Protein AF-A0A813I3R0-F1 (afdb_monomer_lite)

Organism: Polarella glacialis (NCBI:txid89957)

Radius of gyration: 34.52 Å; chains: 1; bounding box: 78×114×73 Å

Foldseek 3Di:
DDDDDDDDPDPDDPPPPPDPPVVVVVVVVVVVVVVVVVVVVVVVVVVVVVVVVVPPPDDDDDDPPPPPPPPPPDPPPDDPPPPPDPPPPDPPPPPVVVVCCLCCVVVVVVCCCVPPVVVVVVVVVVCCVVVCVVVVVLLVVLPDDCPPPVVVCVVCVVVCVVVVSDPDDDPPPPVVVVVVVVVVCCVVCVPPPPCDPVNVVNVSVVVVVVVVVVVVVVVVVVD

pLDDT: mean 70.36, std 14.07, range [40.44, 93.81]

Sequence (223 aa):
MSPYHAEPRVRSRPARLWLPLTQQRQVARIAALGAALATLSWVADAFVAFSSSQRKSRIAGSPTTRHAVDYRIAPPADGFSDGFLELGSAAPEFPWAQLAVVLLSTAVPAAYWWYIVVPNKRREMATSKRRGDMKEFLVELAAAPADKRKGEKWFYDKYMREAKLIVEPRPAGLPEATLAFEADLQKALPGGGFWSFDNPVFVYLVAFAAFCLVQIVAHALNP

Structure (mmCIF, N/CA/C/O backbone):
data_AF-A0A813I3R0-F1
#
_entry.id   AF-A0A813I3R0-F1
#
loop_
_atom_site.group_PDB
_atom_site.id
_atom_site.type_symbol
_atom_site.label_atom_id
_atom_site.label_alt_id
_atom_site.label_comp_id
_atom_site.label_asym_id
_atom_site.label_entity_id
_atom_site.label_seq_id
_atom_site.pdbx_PDB_ins_code
_atom_site.Cartn_x
_atom_site.Cartn_y
_atom_site.Cartn_z
_atom_site.occupancy
_atom_site.B_iso_or_equiv
_atom_site.auth_seq_id
_atom_site.auth_comp_id
_atom_site.auth_asym_id
_atom_site.auth_atom_id
_atom_site.pdbx_PDB_model_num
ATOM 1 N N . MET A 1 1 ? 8.186 -88.961 -10.123 1.00 45.28 1 MET A N 1
ATOM 2 C CA . MET A 1 1 ? 7.924 -88.382 -11.458 1.00 45.28 1 MET A CA 1
ATOM 3 C C . MET A 1 1 ? 6.735 -87.447 -11.326 1.00 45.28 1 MET A C 1
ATOM 5 O O . MET A 1 1 ? 5.618 -87.923 -11.212 1.00 45.28 1 MET A O 1
ATOM 9 N N . SER A 1 2 ? 6.996 -86.145 -11.201 1.00 48.78 2 SER A N 1
ATOM 10 C CA . SER A 1 2 ? 5.974 -85.108 -11.013 1.00 48.78 2 SER A CA 1
ATOM 11 C C . SER A 1 2 ? 5.974 -84.203 -12.251 1.00 48.78 2 SER A C 1
ATOM 13 O O . SER A 1 2 ? 7.054 -83.719 -12.605 1.00 48.78 2 SER A O 1
ATOM 15 N N . PRO A 1 3 ? 4.843 -84.011 -12.951 1.00 62.97 3 PRO A N 1
ATOM 16 C CA . PRO A 1 3 ? 4.790 -83.157 -14.127 1.00 62.97 3 PRO A CA 1
ATOM 17 C C . PRO A 1 3 ? 4.639 -81.689 -13.704 1.00 62.97 3 PRO A C 1
ATOM 19 O O . PRO A 1 3 ? 3.654 -81.292 -13.086 1.00 62.97 3 PRO A O 1
ATOM 22 N N . TYR A 1 4 ? 5.637 -80.876 -14.048 1.00 55.91 4 TYR A N 1
ATOM 23 C CA . TYR A 1 4 ? 5.592 -79.421 -13.919 1.00 55.91 4 TYR A CA 1
ATOM 24 C C . TYR A 1 4 ? 4.586 -78.841 -14.923 1.00 55.91 4 TYR A C 1
ATOM 26 O O . TYR A 1 4 ? 4.858 -78.778 -16.121 1.00 55.91 4 TYR A O 1
ATOM 34 N N . HIS A 1 5 ? 3.438 -78.377 -14.431 1.00 58.84 5 HIS A N 1
ATOM 35 C CA . HIS A 1 5 ? 2.564 -77.469 -15.169 1.00 58.84 5 HIS A CA 1
ATOM 36 C C . HIS A 1 5 ? 3.134 -76.048 -15.081 1.00 58.84 5 HIS A C 1
ATOM 38 O O . HIS A 1 5 ? 3.183 -75.448 -14.010 1.00 58.84 5 HIS A O 1
ATOM 44 N N . ALA A 1 6 ? 3.599 -75.518 -16.212 1.00 61.06 6 ALA A N 1
ATOM 45 C CA . ALA A 1 6 ? 4.036 -74.134 -16.331 1.00 61.06 6 ALA A CA 1
ATOM 46 C C . ALA A 1 6 ? 2.815 -73.213 -16.498 1.00 61.06 6 ALA A C 1
ATOM 48 O O . ALA A 1 6 ? 2.115 -73.279 -17.508 1.00 61.06 6 ALA A O 1
ATOM 49 N N . GLU A 1 7 ? 2.565 -72.348 -15.513 1.00 58.25 7 GLU A N 1
ATOM 50 C CA . GLU A 1 7 ? 1.562 -71.285 -15.612 1.00 58.25 7 GLU A CA 1
ATOM 51 C C . GLU A 1 7 ? 2.029 -70.153 -16.550 1.00 58.25 7 GLU A C 1
ATOM 53 O O . GLU A 1 7 ? 3.164 -69.669 -16.437 1.00 58.25 7 GLU A O 1
ATOM 58 N N . PRO A 1 8 ? 1.163 -69.661 -17.453 1.00 65.38 8 PRO A N 1
ATOM 59 C CA . PRO A 1 8 ? 1.475 -68.515 -18.295 1.00 65.38 8 PRO A CA 1
ATOM 60 C C . PRO A 1 8 ? 1.401 -67.207 -17.491 1.00 65.38 8 PRO A C 1
ATOM 62 O O . PRO A 1 8 ? 0.340 -66.794 -17.024 1.00 65.38 8 PRO A O 1
ATOM 65 N N . ARG A 1 9 ? 2.531 -66.493 -17.373 1.00 62.81 9 ARG A N 1
ATOM 66 C CA . ARG A 1 9 ? 2.570 -65.131 -16.810 1.00 62.81 9 ARG A CA 1
ATOM 67 C C . ARG A 1 9 ? 1.838 -64.148 -17.726 1.00 62.81 9 ARG A C 1
ATOM 69 O O . ARG A 1 9 ? 2.405 -63.636 -18.694 1.00 62.81 9 ARG A O 1
ATOM 76 N N . VAL A 1 10 ? 0.598 -63.831 -17.374 1.00 67.00 10 VAL A N 1
ATOM 77 C CA . VAL A 1 10 ? -0.178 -62.736 -17.965 1.00 67.00 10 VAL A CA 1
ATOM 78 C C . VAL A 1 10 ? 0.464 -61.403 -17.561 1.00 67.00 10 VAL A C 1
ATOM 80 O O . VAL A 1 10 ? 0.340 -60.949 -16.426 1.00 67.00 10 VAL A O 1
ATOM 83 N N . ARG A 1 11 ? 1.189 -60.758 -18.486 1.00 64.31 11 ARG A N 1
ATOM 84 C CA . ARG A 1 11 ? 1.673 -59.378 -18.305 1.00 64.31 11 ARG A CA 1
ATOM 85 C C . ARG A 1 11 ? 0.490 -58.416 -18.416 1.00 64.31 11 ARG A C 1
ATOM 87 O O . ARG A 1 11 ? 0.107 -58.022 -19.517 1.00 64.31 11 ARG A O 1
ATOM 94 N N . SER A 1 12 ? -0.065 -58.011 -17.279 1.00 67.12 12 SER A N 1
ATOM 95 C CA . SER A 1 12 ? -1.021 -56.908 -17.189 1.00 67.12 12 SER A CA 1
ATOM 96 C C . SER A 1 12 ? -0.356 -55.612 -17.664 1.00 67.12 12 SER A C 1
ATOM 98 O O . SER A 1 12 ? 0.549 -55.088 -17.012 1.00 67.12 12 SER A O 1
ATOM 100 N N . ARG A 1 13 ? -0.779 -55.094 -18.823 1.00 63.22 13 ARG A N 1
ATOM 101 C CA . ARG A 1 13 ? -0.393 -53.747 -19.263 1.00 63.22 13 ARG A CA 1
ATOM 102 C C . ARG A 1 13 ? -1.028 -52.729 -18.305 1.00 63.22 13 ARG A C 1
ATOM 104 O O . ARG A 1 13 ? -2.228 -52.834 -18.059 1.00 63.22 13 ARG A O 1
ATOM 111 N N . PRO A 1 14 ? -0.270 -51.752 -17.776 1.00 63.81 14 PRO A N 1
ATOM 112 C CA . PRO A 1 14 ? -0.834 -50.738 -16.898 1.00 63.81 14 PRO A CA 1
ATOM 113 C C . PRO A 1 14 ? -1.877 -49.931 -17.672 1.00 63.81 14 PRO A C 1
ATOM 115 O O . PRO A 1 14 ? -1.593 -49.388 -18.745 1.00 63.81 14 PRO A O 1
ATOM 118 N N . ALA A 1 15 ? -3.095 -49.890 -17.135 1.00 58.38 15 ALA A N 1
ATOM 119 C CA . ALA A 1 15 ? -4.182 -49.086 -17.663 1.00 58.38 15 ALA A CA 1
ATOM 120 C C . ALA A 1 15 ? -3.747 -47.614 -17.662 1.00 58.38 15 ALA A C 1
ATOM 122 O O . ALA A 1 15 ? -3.626 -46.988 -16.610 1.00 58.38 15 ALA A O 1
ATOM 123 N N . ARG A 1 16 ? -3.473 -47.059 -18.850 1.00 63.56 16 ARG A N 1
ATOM 124 C CA . ARG A 1 16 ? -3.302 -45.613 -19.010 1.00 63.56 16 ARG A CA 1
ATOM 125 C C . ARG A 1 16 ? -4.668 -44.987 -18.784 1.00 63.56 16 ARG A C 1
ATOM 127 O O . ARG A 1 16 ? -5.530 -45.052 -19.656 1.00 63.56 16 ARG A O 1
ATOM 134 N N . LEU A 1 17 ? -4.864 -44.444 -17.588 1.00 65.50 17 LEU A N 1
ATOM 135 C CA . LEU A 1 17 ? -6.043 -43.675 -17.220 1.00 65.50 17 LEU A CA 1
ATOM 136 C C . LEU A 1 17 ? -6.039 -42.390 -18.060 1.00 65.50 17 LEU A C 1
ATOM 138 O O . LEU A 1 17 ? -5.377 -41.405 -17.733 1.00 65.50 17 LEU A O 1
ATOM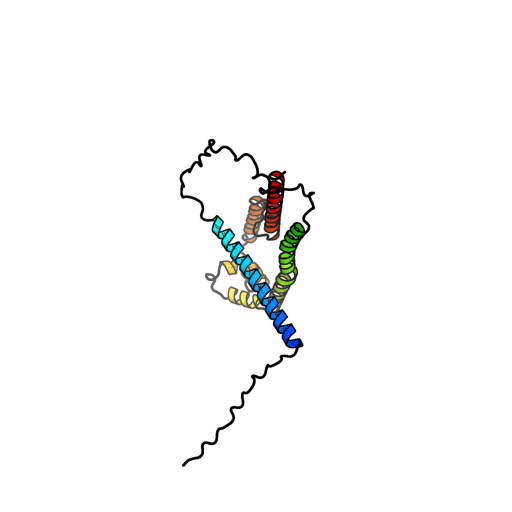 142 N N . TRP A 1 18 ? -6.716 -42.431 -19.205 1.00 65.62 18 TRP A N 1
ATOM 143 C CA . TRP A 1 18 ? -6.945 -41.258 -20.036 1.00 65.62 18 TRP A CA 1
ATOM 144 C C . TRP A 1 18 ? -7.952 -40.366 -19.317 1.00 65.62 18 TRP A C 1
ATOM 146 O O . TRP A 1 18 ? -9.156 -40.609 -19.349 1.00 65.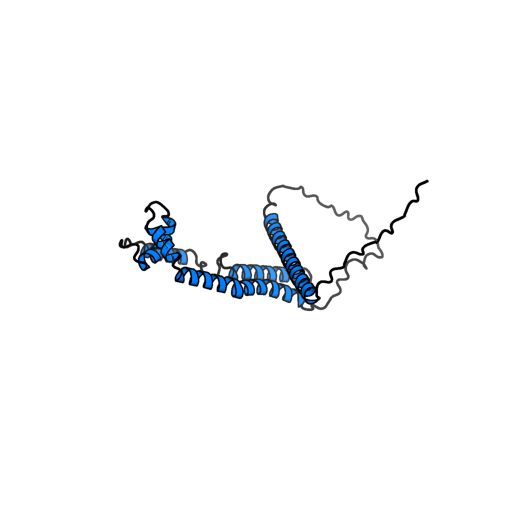62 18 TRP A O 1
ATOM 156 N N . LEU A 1 19 ? -7.442 -39.353 -18.619 1.00 67.69 19 LEU A N 1
ATOM 157 C CA . LEU A 1 19 ? -8.277 -38.291 -18.072 1.00 67.69 19 LEU A CA 1
ATOM 158 C C . LEU A 1 19 ? -9.002 -37.583 -19.233 1.00 67.69 19 LEU A C 1
ATOM 160 O O . LEU A 1 19 ? -8.384 -37.338 -20.275 1.00 67.69 19 LEU A O 1
ATOM 164 N N . PRO A 1 20 ? -10.291 -37.240 -19.078 1.00 76.69 20 PRO A N 1
ATOM 165 C CA . PRO A 1 20 ? -11.048 -36.540 -20.107 1.00 76.69 20 PRO A CA 1
ATOM 166 C C . PRO A 1 20 ? -10.360 -35.219 -20.489 1.00 76.69 20 PRO A C 1
ATOM 168 O O . PRO A 1 20 ? -9.837 -34.500 -19.635 1.00 76.69 20 PRO A O 1
ATOM 171 N N . LEU A 1 21 ? -10.367 -34.881 -21.784 1.00 71.44 21 LEU A N 1
ATOM 172 C CA . LEU A 1 21 ? -9.666 -33.717 -22.364 1.00 71.44 21 LEU A CA 1
ATOM 173 C C . LEU A 1 21 ? -10.004 -32.381 -21.672 1.00 71.44 21 LEU A C 1
ATOM 175 O O . LEU A 1 21 ? -9.197 -31.450 -21.652 1.00 71.44 21 LEU A O 1
ATOM 179 N N . THR A 1 22 ? -11.189 -32.283 -21.072 1.00 71.06 22 THR A N 1
ATOM 180 C CA . THR A 1 22 ? -11.632 -31.126 -20.285 1.00 71.06 22 THR A CA 1
ATOM 181 C C . THR A 1 22 ? -10.847 -30.974 -18.980 1.00 71.06 22 THR A C 1
ATOM 183 O O . THR A 1 22 ? -10.488 -29.857 -18.606 1.00 71.06 22 THR A O 1
ATOM 186 N N . GLN A 1 23 ? -10.499 -32.085 -18.332 1.00 72.38 23 GLN A N 1
ATOM 187 C CA . GLN A 1 23 ? -9.724 -32.114 -17.095 1.00 72.38 23 GLN A CA 1
ATOM 188 C C . GLN A 1 23 ? -8.236 -31.851 -17.363 1.00 72.38 23 GLN A C 1
ATOM 190 O O . GLN A 1 23 ? -7.604 -31.114 -16.609 1.00 72.38 23 GLN A O 1
ATOM 195 N N . GLN A 1 24 ? -7.693 -32.324 -18.494 1.00 70.69 24 GLN A N 1
ATOM 196 C CA . GLN A 1 24 ? -6.327 -31.972 -18.913 1.00 70.69 24 GLN A CA 1
ATOM 197 C C . GLN A 1 24 ? -6.150 -30.461 -19.129 1.00 70.69 24 GLN A C 1
ATOM 199 O O . GLN A 1 24 ? -5.140 -29.892 -18.713 1.00 70.69 24 GLN A O 1
ATOM 204 N N . ARG A 1 25 ? -7.147 -29.777 -19.710 1.00 72.38 25 ARG A N 1
ATOM 205 C CA . ARG A 1 25 ? -7.106 -28.313 -19.888 1.00 72.38 25 ARG A CA 1
ATOM 206 C C . ARG A 1 25 ? -7.163 -27.551 -18.563 1.00 72.38 25 ARG A C 1
ATOM 208 O O . ARG A 1 25 ? -6.521 -26.510 -18.441 1.00 72.38 25 ARG A O 1
ATOM 215 N N . GLN A 1 26 ? -7.908 -28.046 -17.575 1.00 71.50 26 GLN A N 1
ATOM 216 C CA . GLN A 1 26 ? -7.955 -27.430 -16.246 1.00 71.50 26 GLN A CA 1
ATOM 217 C C . GLN A 1 26 ? -6.640 -27.618 -15.485 1.00 71.50 26 GLN A C 1
ATOM 219 O O . GLN A 1 26 ? -6.119 -26.648 -14.938 1.00 71.50 26 GLN A O 1
ATOM 224 N N . VAL A 1 27 ? -6.052 -28.817 -15.529 1.00 74.62 27 VAL A N 1
ATOM 225 C CA . VAL A 1 27 ? -4.747 -29.090 -14.905 1.00 74.62 27 VAL A CA 1
ATOM 226 C C . VAL A 1 27 ? -3.642 -28.245 -15.547 1.00 74.62 27 VAL A C 1
ATOM 228 O O . VAL A 1 27 ? -2.843 -27.652 -14.828 1.00 74.62 27 VAL A O 1
ATOM 231 N N . ALA A 1 28 ? -3.645 -28.087 -16.875 1.00 71.81 28 ALA A N 1
ATOM 232 C CA . ALA A 1 28 ? -2.686 -27.225 -17.571 1.00 71.81 28 ALA A CA 1
ATOM 233 C C . ALA A 1 28 ? -2.822 -25.741 -17.180 1.00 71.81 28 ALA A C 1
ATOM 235 O O . ALA A 1 28 ? -1.817 -25.057 -17.002 1.00 71.81 28 ALA A O 1
ATOM 236 N N . ARG A 1 29 ? -4.051 -25.237 -16.992 1.00 72.88 29 ARG A N 1
ATOM 237 C CA . ARG A 1 29 ? -4.290 -23.853 -16.542 1.00 72.88 29 ARG A CA 1
ATOM 238 C C . ARG A 1 29 ? -3.835 -23.621 -15.102 1.00 72.88 29 ARG A C 1
ATOM 240 O O . ARG A 1 29 ? -3.236 -22.588 -14.823 1.00 72.88 29 ARG A O 1
ATOM 247 N N . ILE A 1 30 ? -4.088 -24.577 -14.207 1.00 77.44 30 ILE A N 1
ATOM 248 C CA . ILE A 1 30 ? -3.641 -24.505 -12.807 1.00 77.44 30 ILE A CA 1
ATOM 249 C C . ILE A 1 30 ? -2.109 -24.575 -12.735 1.00 77.44 30 ILE A C 1
ATOM 251 O O . ILE A 1 30 ? -1.498 -23.784 -12.020 1.00 77.44 30 ILE A O 1
ATOM 255 N N . ALA A 1 31 ? -1.477 -25.445 -13.529 1.00 75.12 31 ALA A N 1
ATOM 256 C CA . ALA A 1 31 ? -0.021 -25.529 -13.620 1.00 75.12 31 ALA A CA 1
ATOM 257 C C . ALA A 1 31 ? 0.607 -24.242 -14.190 1.00 75.12 31 ALA A C 1
ATOM 259 O O . ALA A 1 31 ? 1.607 -23.765 -13.658 1.00 75.12 31 ALA A O 1
ATOM 260 N N . ALA A 1 32 ? -0.001 -23.636 -15.216 1.00 73.75 32 ALA A N 1
ATOM 261 C CA . ALA A 1 32 ? 0.465 -22.372 -15.789 1.00 73.75 32 ALA A CA 1
ATOM 262 C C . ALA A 1 32 ? 0.342 -21.196 -14.802 1.00 73.75 32 ALA A C 1
ATOM 264 O O . ALA A 1 32 ? 1.257 -20.381 -14.702 1.00 73.75 32 ALA A O 1
ATOM 265 N N . LEU A 1 33 ? -0.749 -21.132 -14.028 1.00 71.56 33 LEU A N 1
ATOM 266 C CA . LEU A 1 33 ? -0.911 -20.141 -12.956 1.00 71.56 33 LEU A CA 1
ATOM 267 C C . LEU A 1 33 ? 0.108 -20.347 -11.827 1.00 71.56 33 LEU A C 1
ATOM 269 O O . LEU A 1 33 ? 0.675 -19.373 -11.336 1.00 71.56 33 LEU A O 1
ATOM 273 N N . GLY A 1 34 ? 0.390 -21.599 -11.456 1.00 70.88 34 GLY A N 1
ATOM 274 C CA . GLY A 1 34 ? 1.434 -21.927 -10.482 1.00 70.88 34 GLY A CA 1
ATOM 275 C C . GLY A 1 34 ? 2.833 -21.509 -10.947 1.00 70.88 34 GLY A C 1
ATOM 276 O O . GLY A 1 34 ? 3.576 -20.902 -10.179 1.00 70.88 34 GLY A O 1
ATOM 277 N N . ALA A 1 35 ? 3.169 -21.755 -12.217 1.00 68.81 35 ALA A N 1
ATOM 278 C CA . ALA A 1 35 ? 4.448 -21.346 -12.800 1.00 68.81 35 ALA A CA 1
ATOM 279 C C . ALA A 1 35 ? 4.600 -19.813 -12.860 1.00 68.81 35 ALA A C 1
ATOM 281 O O . ALA A 1 35 ? 5.657 -19.291 -12.511 1.00 68.81 35 ALA A O 1
ATOM 282 N N . ALA A 1 36 ? 3.536 -19.083 -13.215 1.00 64.19 36 ALA A N 1
ATOM 283 C CA . ALA A 1 36 ? 3.549 -17.619 -13.239 1.00 64.19 36 ALA A CA 1
ATOM 284 C C . ALA A 1 36 ? 3.743 -17.008 -11.835 1.00 64.19 36 ALA A C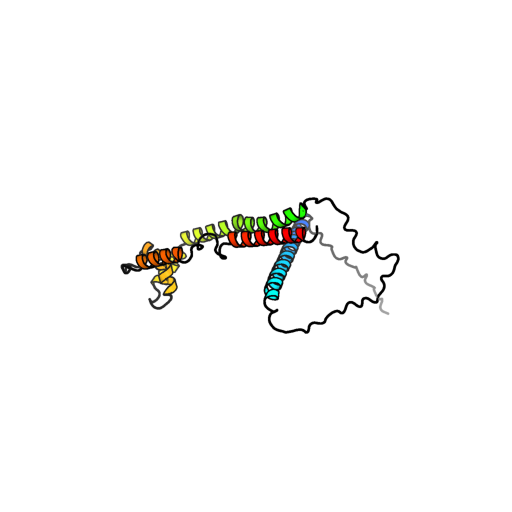 1
ATOM 286 O O . ALA A 1 36 ? 4.518 -16.064 -11.661 1.00 64.19 36 ALA A O 1
ATOM 287 N N . LEU A 1 37 ? 3.096 -17.577 -10.812 1.00 61.66 37 LEU A N 1
ATOM 288 C CA . LEU A 1 37 ? 3.267 -17.138 -9.422 1.00 61.66 37 LEU A CA 1
ATOM 289 C C . LEU A 1 37 ? 4.672 -17.450 -8.881 1.00 61.66 37 LEU A C 1
ATOM 291 O O . LEU A 1 37 ? 5.238 -16.631 -8.158 1.00 61.66 37 LEU A O 1
ATOM 295 N N . ALA A 1 38 ? 5.274 -18.573 -9.284 1.00 58.72 38 ALA A N 1
ATOM 296 C CA . ALA A 1 38 ? 6.654 -18.905 -8.926 1.00 58.72 38 ALA A CA 1
ATOM 297 C C . ALA A 1 38 ? 7.670 -17.934 -9.558 1.00 58.72 38 ALA A C 1
ATOM 299 O O . ALA A 1 38 ? 8.621 -17.523 -8.895 1.00 58.72 38 ALA A O 1
ATOM 300 N N . THR A 1 39 ? 7.443 -17.486 -10.800 1.00 60.62 39 THR A N 1
ATOM 301 C CA . THR A 1 39 ? 8.312 -16.474 -11.431 1.00 60.62 39 THR A CA 1
ATOM 302 C C . THR A 1 39 ? 8.199 -15.093 -10.779 1.00 60.62 39 THR A C 1
ATOM 304 O O . THR A 1 39 ? 9.189 -14.370 -10.712 1.00 60.62 39 THR A O 1
ATOM 307 N N . LEU A 1 40 ? 7.030 -14.737 -10.230 1.00 51.62 40 LEU A N 1
ATOM 308 C CA . LEU A 1 40 ? 6.829 -13.473 -9.507 1.00 51.62 40 LEU A CA 1
ATOM 309 C C . LEU A 1 40 ? 7.514 -13.461 -8.131 1.00 51.62 40 LEU A C 1
ATOM 311 O O . LEU A 1 40 ? 8.032 -12.421 -7.725 1.00 51.62 40 LEU A O 1
ATOM 315 N N . SER A 1 41 ? 7.575 -14.606 -7.442 1.00 52.59 41 SER A N 1
ATOM 316 C CA . SER A 1 41 ? 8.347 -14.753 -6.195 1.00 52.59 41 SER A CA 1
ATOM 317 C C . SER A 1 41 ? 9.843 -14.528 -6.432 1.00 52.59 41 SER A C 1
ATOM 319 O O . SER A 1 41 ? 10.473 -13.803 -5.668 1.00 52.59 41 SER A O 1
ATOM 321 N N . TRP A 1 42 ? 10.391 -15.051 -7.532 1.00 54.03 42 TRP A N 1
ATOM 322 C CA . TRP A 1 42 ? 11.817 -14.911 -7.840 1.00 54.03 42 TRP A CA 1
ATOM 323 C C . TRP A 1 42 ? 12.227 -13.456 -8.125 1.00 54.03 42 TRP A C 1
ATOM 325 O O . TRP A 1 42 ? 13.301 -13.015 -7.720 1.00 54.03 42 TRP A O 1
ATOM 335 N N . VAL A 1 43 ? 11.346 -12.674 -8.761 1.00 61.06 43 VAL A N 1
ATOM 336 C CA . VAL A 1 43 ? 11.570 -11.236 -9.004 1.00 61.06 43 VAL A CA 1
ATOM 337 C C . VAL A 1 43 ? 11.485 -10.424 -7.706 1.00 61.06 43 VAL A C 1
ATOM 339 O O . VAL A 1 43 ? 12.271 -9.495 -7.514 1.00 61.06 43 VAL A O 1
ATOM 342 N N . ALA A 1 44 ? 10.577 -10.783 -6.792 1.00 54.94 44 ALA A N 1
ATOM 343 C CA . ALA A 1 44 ? 10.466 -10.130 -5.488 1.00 54.94 44 ALA A CA 1
ATOM 344 C C . ALA A 1 44 ? 11.708 -10.384 -4.613 1.00 54.94 44 ALA A C 1
ATOM 346 O O . ALA A 1 44 ? 12.251 -9.441 -4.033 1.00 54.94 44 ALA A O 1
ATOM 347 N N . ASP A 1 45 ? 12.212 -11.620 -4.591 1.00 57.47 45 ASP A N 1
ATOM 348 C CA . ASP A 1 45 ? 13.423 -11.976 -3.844 1.00 57.47 45 ASP A CA 1
ATOM 349 C C . ASP A 1 45 ? 14.679 -11.320 -4.440 1.00 57.47 45 ASP A C 1
ATOM 351 O O . ASP A 1 45 ? 15.536 -10.832 -3.698 1.00 57.47 45 ASP A O 1
ATOM 355 N N . ALA A 1 46 ? 14.764 -11.204 -5.771 1.00 61.09 46 ALA A N 1
ATOM 356 C CA . ALA A 1 46 ? 15.846 -10.482 -6.441 1.00 61.09 46 ALA A CA 1
ATOM 357 C C . ALA A 1 46 ? 15.843 -8.977 -6.107 1.00 61.09 46 ALA A C 1
ATOM 359 O O . ALA A 1 46 ? 16.905 -8.385 -5.898 1.00 61.09 46 ALA A O 1
ATOM 360 N N . PHE A 1 47 ? 14.664 -8.358 -5.995 1.00 58.41 47 PHE A N 1
ATOM 361 C CA . PHE A 1 47 ? 14.537 -6.949 -5.613 1.00 58.41 47 PHE A CA 1
ATOM 362 C C . PHE A 1 47 ? 14.927 -6.708 -4.144 1.00 58.41 47 PHE A C 1
ATOM 364 O O . PHE A 1 47 ? 15.652 -5.755 -3.837 1.00 58.41 47 PHE A O 1
ATOM 371 N N . VAL A 1 48 ? 14.529 -7.604 -3.233 1.00 63.81 48 VAL A N 1
ATOM 372 C CA . VAL A 1 48 ? 14.935 -7.539 -1.818 1.00 63.81 48 VAL A CA 1
ATOM 373 C C . VAL A 1 48 ? 16.447 -7.755 -1.678 1.00 63.81 48 VAL A C 1
ATOM 375 O O . VAL A 1 48 ? 17.112 -6.963 -1.002 1.00 63.81 48 VAL A O 1
ATOM 378 N N . ALA A 1 49 ? 17.021 -8.732 -2.386 1.00 56.06 49 ALA A N 1
ATOM 379 C CA . ALA A 1 49 ? 18.463 -8.974 -2.404 1.00 56.06 49 ALA A CA 1
ATOM 380 C C . ALA A 1 49 ? 19.247 -7.756 -2.929 1.00 56.06 49 ALA A C 1
ATOM 382 O O . ALA A 1 49 ? 20.199 -7.317 -2.278 1.00 56.06 49 ALA A O 1
ATOM 383 N N . PHE A 1 50 ? 18.801 -7.137 -4.027 1.00 55.81 50 PHE A N 1
ATOM 384 C CA . PHE A 1 50 ? 19.405 -5.918 -4.578 1.00 55.81 50 PHE A CA 1
ATOM 385 C C . PHE A 1 50 ? 19.357 -4.737 -3.591 1.00 55.81 50 PHE A C 1
ATOM 387 O O . PHE A 1 50 ? 20.369 -4.068 -3.370 1.00 55.81 50 PHE A O 1
ATOM 394 N N . SER A 1 51 ? 18.216 -4.525 -2.924 1.00 53.91 51 SER A N 1
ATOM 395 C CA . SER A 1 51 ? 18.057 -3.446 -1.934 1.00 53.91 51 SER A CA 1
ATOM 396 C C . SER A 1 51 ? 18.923 -3.646 -0.681 1.00 53.91 51 SER A C 1
ATOM 398 O O . SER A 1 51 ? 19.445 -2.682 -0.116 1.00 53.91 51 SER A O 1
ATOM 400 N N . SER A 1 52 ? 19.149 -4.901 -0.280 1.00 53.22 52 SER A N 1
ATOM 401 C CA . SER A 1 52 ? 20.021 -5.238 0.850 1.00 53.22 52 SER A CA 1
ATOM 402 C C . SER A 1 52 ? 21.515 -5.153 0.505 1.00 53.22 52 SER A C 1
ATOM 404 O O . SER A 1 52 ? 22.325 -4.800 1.367 1.00 53.22 52 SER A O 1
ATOM 406 N N . SER A 1 53 ? 21.890 -5.382 -0.761 1.00 47.41 53 SER A N 1
ATOM 407 C CA . SER A 1 53 ? 23.286 -5.338 -1.218 1.00 47.41 53 SER A CA 1
ATOM 408 C C . SER A 1 53 ? 23.867 -3.918 -1.262 1.00 47.41 53 SER A C 1
ATOM 410 O O . SER A 1 53 ? 25.085 -3.752 -1.231 1.00 47.41 53 SER A O 1
ATOM 412 N N . GLN A 1 54 ? 23.024 -2.882 -1.269 1.00 52.31 54 GLN A N 1
ATOM 413 C CA . GLN A 1 54 ? 23.451 -1.477 -1.214 1.00 52.31 54 GLN A CA 1
ATOM 414 C C . GLN A 1 54 ? 23.846 -1.007 0.202 1.00 52.31 54 GLN A C 1
ATOM 416 O O . GLN A 1 54 ? 24.391 0.085 0.358 1.00 52.31 54 GLN A O 1
ATOM 421 N N . ARG A 1 55 ? 23.620 -1.810 1.258 1.00 47.91 55 ARG A N 1
ATOM 422 C CA . ARG A 1 55 ? 23.878 -1.394 2.654 1.00 47.91 55 ARG A CA 1
ATOM 423 C C . ARG A 1 55 ? 25.235 -1.799 3.230 1.00 47.91 55 ARG A C 1
ATOM 425 O O . ARG A 1 55 ? 25.504 -1.486 4.388 1.00 47.91 55 ARG A O 1
ATOM 432 N N . LYS A 1 56 ? 26.107 -2.460 2.461 1.00 44.69 56 LYS A N 1
ATOM 433 C CA . LYS A 1 56 ? 27.393 -2.963 2.976 1.00 44.69 56 LYS A CA 1
ATOM 434 C C . LYS A 1 56 ? 28.572 -2.712 2.032 1.00 44.69 56 LYS A C 1
ATOM 436 O O . LYS A 1 56 ? 29.324 -3.620 1.713 1.00 44.69 56 LYS A O 1
ATOM 441 N N . SER A 1 57 ? 28.770 -1.459 1.624 1.00 45.25 57 SER A N 1
ATOM 442 C CA . SER A 1 57 ? 30.046 -1.010 1.043 1.00 45.25 57 SER A CA 1
ATOM 443 C C . SER A 1 57 ? 30.415 0.398 1.515 1.00 45.25 57 SER A C 1
ATOM 445 O O . SER A 1 57 ? 30.626 1.326 0.736 1.00 45.25 57 SER A O 1
ATOM 447 N N . ARG A 1 58 ? 30.499 0.577 2.832 1.00 51.34 58 ARG A N 1
ATOM 448 C CA . ARG A 1 58 ? 31.319 1.640 3.410 1.00 51.34 58 ARG A CA 1
ATOM 449 C C . ARG A 1 58 ? 32.264 0.991 4.409 1.00 51.34 58 ARG A C 1
ATOM 451 O O . ARG A 1 58 ? 31.810 0.324 5.330 1.00 51.34 58 ARG A O 1
ATOM 458 N N . ILE A 1 59 ? 33.552 1.270 4.211 1.00 52.34 59 ILE A N 1
ATOM 459 C CA . ILE A 1 59 ? 34.686 0.981 5.097 1.00 52.34 59 ILE A CA 1
ATOM 460 C C . ILE A 1 59 ? 35.311 -0.413 4.911 1.00 52.34 59 ILE A C 1
ATOM 462 O O . ILE A 1 59 ? 35.146 -1.311 5.726 1.00 52.34 59 ILE A O 1
ATOM 466 N N . ALA A 1 60 ? 36.105 -0.556 3.851 1.00 41.84 60 ALA A N 1
ATOM 467 C CA . ALA A 1 60 ? 37.385 -1.263 3.900 1.00 41.84 60 ALA A CA 1
ATOM 468 C C . ALA A 1 60 ? 38.233 -0.755 2.727 1.00 41.84 60 ALA A C 1
ATOM 470 O O . ALA A 1 60 ? 37.865 -0.929 1.567 1.00 41.84 60 ALA A O 1
ATOM 471 N N . GLY A 1 61 ? 39.315 -0.041 3.038 1.00 54.28 61 GLY A N 1
ATOM 472 C CA . GLY A 1 61 ? 40.274 0.420 2.043 1.00 54.28 61 GLY A CA 1
ATOM 473 C C . GLY A 1 61 ? 40.860 -0.767 1.283 1.00 54.28 61 GLY A C 1
ATOM 474 O O . GLY A 1 61 ? 41.338 -1.718 1.895 1.00 54.28 61 GLY A O 1
ATOM 475 N N . SER A 1 62 ? 40.818 -0.696 -0.044 1.00 40.44 62 SER A N 1
ATOM 476 C CA . SER A 1 62 ? 41.561 -1.585 -0.932 1.00 40.44 62 SER A CA 1
ATOM 477 C C . SER A 1 62 ? 42.560 -0.734 -1.719 1.00 40.44 62 SER A C 1
ATOM 479 O O . SER A 1 62 ? 42.207 0.378 -2.132 1.00 40.44 62 SER A O 1
ATOM 481 N N . PRO A 1 63 ? 43.816 -1.186 -1.861 1.00 46.56 63 PRO A N 1
ATOM 482 C CA . PRO A 1 63 ? 44.893 -0.384 -2.404 1.00 46.56 63 PRO A CA 1
ATOM 483 C C . PRO A 1 63 ? 44.645 -0.116 -3.886 1.00 46.56 63 PRO A C 1
ATOM 485 O O . PRO A 1 63 ? 44.250 -0.995 -4.652 1.00 46.56 63 PRO A O 1
ATOM 488 N N . THR A 1 64 ? 44.913 1.121 -4.291 1.00 48.03 64 THR A N 1
ATOM 489 C CA . THR A 1 64 ? 45.022 1.545 -5.684 1.00 48.03 64 THR A CA 1
ATOM 490 C C . THR A 1 64 ? 45.991 0.632 -6.427 1.00 48.03 64 THR A C 1
ATOM 492 O O . THR A 1 64 ? 47.203 0.851 -6.416 1.00 48.03 64 THR A O 1
ATOM 495 N N . THR A 1 65 ? 45.455 -0.388 -7.090 1.00 49.69 65 THR A N 1
ATOM 496 C CA . THR A 1 65 ? 46.205 -1.184 -8.054 1.00 49.69 65 THR A CA 1
ATOM 497 C C . THR A 1 65 ? 46.132 -0.397 -9.350 1.00 49.69 65 THR A C 1
ATOM 499 O O . THR A 1 65 ? 45.166 -0.480 -10.104 1.00 49.69 65 THR A O 1
ATOM 502 N N . ARG A 1 66 ? 47.111 0.491 -9.544 1.00 42.91 66 ARG A N 1
ATOM 503 C CA . ARG A 1 66 ? 47.323 1.163 -10.824 1.00 42.91 66 ARG A CA 1
ATOM 504 C C . ARG A 1 66 ? 47.605 0.069 -11.850 1.00 42.91 66 ARG A C 1
ATOM 506 O O . ARG A 1 66 ? 48.694 -0.495 -11.851 1.00 42.91 66 ARG A O 1
ATOM 513 N N . HIS A 1 67 ? 46.631 -0.229 -12.704 1.00 45.62 67 HIS A N 1
ATOM 514 C CA . HIS A 1 67 ? 46.902 -0.895 -13.970 1.00 45.62 67 HIS A CA 1
ATOM 515 C C . HIS A 1 67 ? 47.791 0.054 -14.776 1.00 45.62 67 HIS A C 1
ATOM 517 O O . HIS A 1 67 ? 47.316 1.010 -15.387 1.00 45.62 67 HIS A O 1
ATOM 523 N N . ALA A 1 68 ? 49.102 -0.159 -14.693 1.00 50.69 68 ALA A N 1
ATOM 524 C CA . ALA A 1 68 ? 50.039 0.415 -15.635 1.00 50.69 68 ALA A CA 1
ATOM 525 C C . ALA A 1 68 ? 49.704 -0.197 -16.998 1.00 50.69 68 ALA A C 1
ATOM 527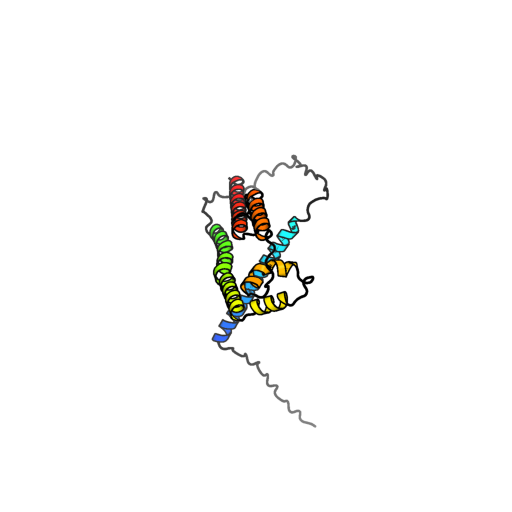 O O . ALA A 1 68 ? 49.910 -1.387 -17.224 1.00 50.69 68 ALA A O 1
ATOM 528 N N . VAL A 1 69 ? 49.096 0.609 -17.864 1.00 53.59 69 VAL A N 1
ATOM 529 C CA . VAL A 1 69 ? 48.942 0.288 -19.279 1.00 53.59 69 VAL A CA 1
ATOM 530 C C . VAL A 1 69 ? 50.351 0.302 -19.861 1.00 53.59 69 VAL A C 1
ATOM 532 O O . VAL A 1 69 ? 51.009 1.340 -19.887 1.00 53.59 69 VAL A O 1
ATOM 535 N N . ASP A 1 70 ? 50.849 -0.871 -20.235 1.00 49.78 70 ASP A N 1
ATOM 536 C CA . ASP A 1 70 ? 52.169 -1.027 -20.830 1.00 49.78 70 ASP A CA 1
ATOM 537 C C . ASP A 1 70 ? 52.105 -0.581 -22.301 1.00 49.78 70 ASP A C 1
ATOM 539 O O . ASP A 1 70 ? 51.631 -1.307 -23.173 1.00 49.78 70 ASP A O 1
ATOM 543 N N . TYR A 1 71 ? 52.542 0.650 -22.585 1.00 57.47 71 TYR A N 1
ATOM 544 C CA . TYR A 1 71 ? 52.492 1.269 -23.922 1.00 57.47 71 TYR A CA 1
ATOM 545 C C . TYR A 1 71 ? 53.447 0.632 -24.951 1.00 57.47 71 TYR A C 1
ATOM 547 O O . TYR A 1 71 ? 53.576 1.134 -26.066 1.00 57.47 71 TYR A O 1
ATOM 555 N N . ARG A 1 72 ? 54.159 -0.443 -24.591 1.00 52.38 72 ARG A N 1
ATOM 556 C CA . ARG A 1 72 ? 55.114 -1.132 -25.476 1.00 52.38 72 ARG A CA 1
ATOM 557 C C . ARG A 1 72 ? 54.515 -2.293 -26.260 1.00 52.38 72 ARG A C 1
ATOM 559 O O . ARG A 1 72 ? 55.191 -2.832 -27.134 1.00 52.38 72 ARG A O 1
ATOM 566 N N . ILE A 1 73 ? 53.267 -2.666 -25.990 1.00 55.41 73 ILE A N 1
ATOM 567 C CA . ILE A 1 73 ? 52.549 -3.620 -26.832 1.00 55.41 73 ILE A CA 1
ATOM 568 C C . ILE A 1 73 ? 52.100 -2.851 -28.074 1.00 55.41 73 ILE A C 1
ATOM 570 O O . ILE A 1 73 ? 51.091 -2.150 -28.057 1.00 55.41 73 ILE A O 1
ATOM 574 N N . ALA A 1 74 ? 52.904 -2.928 -29.135 1.00 59.84 74 ALA A N 1
ATOM 575 C CA . ALA A 1 74 ? 52.501 -2.453 -30.450 1.00 59.84 74 ALA A CA 1
ATOM 576 C C . ALA A 1 74 ? 51.164 -3.123 -30.818 1.00 59.84 74 ALA A C 1
ATOM 578 O O . ALA A 1 74 ? 51.047 -4.343 -30.652 1.00 59.84 74 ALA A O 1
ATOM 579 N N . PRO A 1 75 ? 50.150 -2.364 -31.274 1.00 55.84 75 PRO A N 1
ATOM 580 C CA . PRO A 1 75 ? 48.912 -2.972 -31.734 1.00 55.84 75 PRO A CA 1
ATOM 581 C C . PRO A 1 75 ? 49.262 -3.942 -32.869 1.00 55.84 75 PRO A C 1
ATOM 583 O O . PRO A 1 75 ? 50.072 -3.572 -33.727 1.00 55.84 75 PRO A O 1
ATOM 586 N N . PRO A 1 76 ? 48.715 -5.171 -32.891 1.00 54.50 76 PRO A N 1
ATOM 587 C CA . PRO A 1 76 ? 48.818 -6.000 -34.076 1.00 54.50 76 PRO A CA 1
ATOM 588 C C . PRO A 1 76 ? 48.165 -5.215 -35.210 1.00 54.50 76 PRO A C 1
ATOM 590 O O . PRO A 1 76 ? 46.954 -4.986 -35.221 1.00 54.50 76 PRO A O 1
ATOM 593 N N . ALA A 1 77 ? 49.011 -4.729 -36.113 1.00 58.62 77 ALA A N 1
ATOM 594 C CA . ALA A 1 77 ? 48.579 -4.335 -37.429 1.00 58.62 77 ALA A CA 1
ATOM 595 C C . ALA A 1 77 ? 47.876 -5.561 -38.022 1.00 58.62 77 ALA A C 1
ATOM 597 O O . ALA A 1 77 ? 48.376 -6.680 -37.910 1.00 58.62 77 ALA A O 1
ATOM 598 N N . ASP A 1 78 ? 46.713 -5.323 -38.617 1.00 55.25 78 ASP A N 1
ATOM 599 C CA . ASP A 1 78 ? 46.042 -6.254 -39.520 1.00 55.25 78 ASP A CA 1
ATOM 600 C C . ASP A 1 78 ? 45.132 -7.281 -38.807 1.00 55.25 78 ASP A C 1
ATOM 602 O O . ASP A 1 78 ? 45.503 -8.420 -38.533 1.00 55.25 78 ASP A O 1
ATOM 606 N N . GLY A 1 79 ? 43.872 -6.890 -38.560 1.00 53.03 79 GLY A N 1
ATOM 607 C CA . GLY A 1 79 ? 42.761 -7.858 -38.571 1.00 53.03 79 GLY A CA 1
ATOM 608 C C . GLY A 1 79 ? 41.880 -7.996 -37.326 1.00 53.03 79 GLY A C 1
ATOM 609 O O . GLY A 1 79 ? 41.039 -8.888 -37.308 1.00 53.03 79 GLY A O 1
ATOM 610 N N . PHE A 1 80 ? 42.002 -7.143 -36.302 1.00 45.53 80 PHE A N 1
ATOM 611 C CA . PHE A 1 80 ? 41.125 -7.206 -35.113 1.00 45.53 80 PHE A CA 1
ATOM 612 C C . PHE A 1 80 ? 40.080 -6.076 -35.037 1.00 45.53 80 PHE A C 1
ATOM 614 O O . PHE A 1 80 ? 39.607 -5.729 -33.957 1.00 45.53 80 PHE A O 1
ATOM 621 N N . SER A 1 81 ? 39.720 -5.480 -36.176 1.00 49.84 81 SER A N 1
ATOM 622 C CA . SER A 1 81 ? 38.689 -4.434 -36.271 1.00 49.84 81 SER A CA 1
ATOM 623 C C . SER A 1 81 ? 37.306 -4.942 -36.697 1.00 49.84 81 SER A C 1
ATOM 625 O O . SER A 1 81 ? 36.355 -4.183 -36.591 1.00 49.84 81 SER A O 1
ATOM 627 N N . ASP A 1 82 ? 37.160 -6.209 -37.104 1.00 50.62 82 ASP A N 1
ATOM 628 C CA . ASP A 1 82 ? 35.868 -6.751 -37.580 1.00 50.62 82 ASP A CA 1
ATOM 629 C C . ASP A 1 82 ? 34.997 -7.373 -36.472 1.00 50.62 82 ASP A C 1
ATOM 631 O O . ASP A 1 82 ? 33.852 -7.747 -36.710 1.00 50.62 82 ASP A O 1
ATOM 635 N N . GLY A 1 83 ? 35.516 -7.514 -35.247 1.00 46.91 83 GLY A N 1
ATOM 636 C CA . GLY A 1 83 ? 34.822 -8.223 -34.159 1.00 46.91 83 GLY A CA 1
ATOM 637 C C . GLY A 1 83 ? 34.398 -7.360 -32.972 1.00 46.91 83 GLY A C 1
ATOM 638 O O . GLY A 1 83 ? 33.599 -7.805 -32.147 1.00 46.91 83 GLY A O 1
ATOM 639 N N . PHE A 1 84 ? 34.922 -6.139 -32.852 1.00 48.31 84 PHE A N 1
ATOM 640 C CA . PHE A 1 84 ? 34.582 -5.251 -31.745 1.00 48.31 84 PHE A CA 1
ATOM 641 C C . PHE A 1 84 ? 33.395 -4.384 -32.144 1.00 48.31 84 PHE A C 1
ATOM 643 O O . PHE A 1 84 ? 33.571 -3.220 -32.473 1.00 48.31 84 PHE A O 1
ATOM 650 N N . LEU A 1 85 ? 32.206 -4.998 -32.126 1.00 52.31 85 LEU A N 1
ATOM 651 C CA . LEU A 1 85 ? 30.912 -4.318 -32.159 1.00 52.31 85 LEU A CA 1
ATOM 652 C C . LEU A 1 85 ? 30.875 -3.189 -33.195 1.00 52.31 85 LEU A C 1
ATOM 654 O O . LEU A 1 85 ? 31.010 -2.011 -32.872 1.00 52.31 85 LEU A O 1
ATOM 658 N N . GLU A 1 86 ? 30.630 -3.567 -34.444 1.00 49.50 86 GLU A N 1
ATOM 659 C CA . GLU A 1 86 ? 30.000 -2.680 -35.411 1.00 49.50 86 GLU A CA 1
ATOM 660 C C . GLU A 1 86 ? 28.649 -2.248 -34.795 1.00 49.50 86 GLU A C 1
ATOM 662 O O . GLU A 1 86 ? 27.610 -2.878 -34.999 1.00 49.50 86 GLU A O 1
ATOM 667 N N . LEU A 1 87 ? 28.670 -1.212 -33.941 1.00 51.34 87 LEU A N 1
ATOM 668 C CA . LEU A 1 87 ? 27.508 -0.408 -33.579 1.00 51.34 87 LEU A CA 1
ATOM 669 C C . LEU A 1 87 ? 27.113 0.318 -34.861 1.00 51.34 87 LEU A C 1
ATOM 671 O O . LEU A 1 87 ? 27.366 1.509 -35.036 1.00 51.34 87 LEU A O 1
ATOM 675 N N . GLY A 1 88 ? 26.551 -0.443 -35.799 1.00 44.38 88 GLY A N 1
ATOM 676 C CA . GLY A 1 88 ? 25.854 0.112 -36.934 1.00 44.38 88 GLY A CA 1
ATOM 677 C C . GLY A 1 88 ? 24.880 1.139 -36.386 1.00 44.38 88 GLY A C 1
ATOM 678 O O . GLY A 1 88 ? 24.172 0.871 -35.412 1.00 44.38 88 GLY A O 1
ATOM 679 N N . SER A 1 89 ? 24.902 2.323 -36.986 1.00 52.94 89 SER A N 1
ATOM 680 C CA . SER A 1 89 ? 23.960 3.405 -36.752 1.00 52.94 89 SER A CA 1
ATOM 681 C C . SER A 1 89 ? 22.547 2.921 -37.093 1.00 52.94 89 SER A C 1
ATOM 683 O O . SER A 1 89 ? 22.000 3.226 -38.155 1.00 52.94 89 SER A O 1
ATOM 685 N N . ALA A 1 90 ? 21.964 2.094 -36.232 1.00 53.91 90 ALA A N 1
ATOM 686 C CA . ALA A 1 90 ? 20.553 1.804 -36.271 1.00 53.91 90 ALA A CA 1
ATOM 687 C C . ALA A 1 90 ? 19.873 3.148 -36.027 1.00 53.91 90 ALA A C 1
ATOM 689 O O . ALA A 1 90 ? 20.155 3.821 -35.032 1.00 53.91 90 ALA A O 1
ATOM 690 N N . ALA A 1 91 ? 19.040 3.573 -36.978 1.00 58.53 91 ALA A N 1
ATOM 691 C CA . ALA A 1 91 ? 18.178 4.728 -36.791 1.00 58.53 91 ALA A CA 1
ATOM 692 C C . ALA A 1 91 ? 17.521 4.626 -35.401 1.00 58.53 91 ALA A C 1
ATOM 694 O O . ALA A 1 91 ? 17.238 3.502 -34.977 1.00 58.53 91 ALA A O 1
ATOM 695 N N . PRO A 1 92 ? 17.302 5.740 -34.676 1.00 57.56 92 PRO A N 1
ATOM 696 C CA . PRO A 1 92 ? 16.678 5.714 -33.359 1.00 57.56 92 PRO A CA 1
ATOM 697 C C . PRO A 1 92 ? 15.219 5.261 -33.499 1.00 57.56 92 PRO A C 1
ATOM 699 O O . PRO A 1 92 ? 14.280 6.055 -33.512 1.00 57.56 92 PRO A O 1
ATOM 702 N N . GLU A 1 93 ? 15.021 3.958 -33.661 1.00 63.59 93 GLU A N 1
ATOM 703 C CA . GLU A 1 93 ? 13.731 3.313 -33.627 1.00 63.59 93 GLU A CA 1
ATOM 704 C C . GLU A 1 93 ? 13.303 3.349 -32.171 1.00 63.59 93 GLU A C 1
ATOM 706 O O . GLU A 1 93 ? 13.867 2.663 -31.320 1.00 63.59 93 GLU A O 1
ATOM 711 N N . PHE A 1 94 ? 12.347 4.226 -31.869 1.00 65.56 94 PHE A N 1
ATOM 712 C CA . PHE A 1 94 ? 11.774 4.350 -30.539 1.00 65.56 94 PHE A CA 1
ATOM 713 C C . PHE A 1 94 ? 11.368 2.949 -30.046 1.00 65.56 94 PHE A C 1
ATOM 715 O O . PHE A 1 94 ? 10.461 2.346 -30.633 1.00 65.56 94 PHE A O 1
ATOM 722 N N . PRO A 1 95 ? 12.034 2.389 -29.016 1.00 80.62 95 PRO A N 1
ATOM 723 C CA . PRO A 1 95 ? 11.872 0.987 -28.671 1.00 80.62 95 PRO A CA 1
ATOM 724 C C . PRO A 1 95 ? 10.536 0.808 -27.952 1.00 80.62 95 PRO A C 1
ATOM 726 O O . PRO A 1 95 ? 10.449 0.831 -26.724 1.00 80.62 95 PRO A O 1
ATOM 729 N N . TRP A 1 96 ? 9.465 0.613 -28.725 1.00 81.81 96 TRP A N 1
ATOM 730 C CA . TRP A 1 96 ? 8.100 0.394 -28.235 1.00 81.81 96 TRP A CA 1
ATOM 731 C C . TRP A 1 96 ? 8.024 -0.713 -27.180 1.00 81.81 96 TRP A C 1
ATOM 733 O O . TRP A 1 96 ? 7.219 -0.630 -26.253 1.00 81.81 96 TRP A O 1
ATOM 743 N N . ALA A 1 97 ? 8.907 -1.710 -27.274 1.00 76.69 97 ALA A N 1
ATOM 744 C CA . ALA A 1 97 ? 9.062 -2.758 -26.274 1.00 76.69 97 ALA A CA 1
ATOM 745 C C . ALA A 1 97 ? 9.462 -2.202 -24.894 1.00 76.69 97 ALA A C 1
ATOM 747 O O . ALA A 1 97 ? 8.883 -2.596 -23.884 1.00 76.69 97 ALA A O 1
ATOM 748 N N . GLN A 1 98 ? 10.397 -1.252 -24.833 1.00 76.31 98 GLN A N 1
ATOM 749 C CA . GLN A 1 98 ? 10.841 -0.644 -23.579 1.00 76.31 98 GLN A CA 1
ATOM 750 C C . GLN A 1 98 ? 9.744 0.233 -22.965 1.00 76.31 98 GLN A C 1
ATOM 752 O O . GLN A 1 98 ? 9.488 0.138 -21.763 1.00 76.31 98 GLN A O 1
ATOM 757 N N . LEU A 1 99 ? 9.033 1.019 -23.784 1.00 81.00 99 LEU A N 1
ATOM 758 C CA . LEU A 1 99 ? 7.874 1.787 -23.319 1.00 81.00 99 LEU A CA 1
ATOM 759 C C . LEU A 1 99 ? 6.782 0.858 -22.767 1.00 81.00 99 LEU A C 1
ATOM 761 O O . LEU A 1 99 ? 6.242 1.111 -21.690 1.00 81.00 99 LEU A O 1
ATOM 765 N N . ALA A 1 100 ? 6.485 -0.239 -23.469 1.00 81.44 100 ALA A N 1
ATOM 766 C CA . ALA A 1 100 ? 5.496 -1.216 -23.030 1.00 81.44 100 ALA A CA 1
ATOM 767 C C . ALA A 1 100 ? 5.872 -1.847 -21.681 1.00 81.44 100 ALA A C 1
ATOM 769 O O . ALA A 1 100 ? 5.008 -1.981 -20.818 1.00 81.44 100 ALA A O 1
ATOM 770 N N . VAL A 1 101 ? 7.149 -2.171 -21.453 1.00 79.12 101 VAL A N 1
ATOM 771 C CA . VAL A 1 101 ? 7.624 -2.709 -20.165 1.00 79.12 101 VAL A CA 1
ATOM 772 C C . VAL A 1 101 ? 7.429 -1.698 -19.028 1.00 79.12 101 VAL A C 1
ATOM 774 O O . VAL A 1 101 ? 6.952 -2.061 -17.950 1.00 79.12 101 VAL A O 1
ATOM 777 N N . VAL A 1 102 ? 7.725 -0.417 -19.257 1.00 80.44 102 VAL A N 1
ATOM 778 C CA . VAL A 1 102 ? 7.552 0.637 -18.240 1.00 80.44 102 VAL A CA 1
ATOM 779 C C . VAL A 1 102 ? 6.069 0.887 -17.943 1.00 80.44 102 VAL A C 1
ATOM 781 O O . VAL A 1 102 ? 5.669 0.963 -16.778 1.00 80.44 102 VAL A O 1
ATOM 784 N N . LEU A 1 103 ? 5.227 0.939 -18.976 1.00 80.62 103 LEU A N 1
ATOM 785 C CA . LEU A 1 103 ? 3.784 1.116 -18.807 1.00 80.62 103 LEU A CA 1
ATOM 786 C C . LEU A 1 103 ? 3.141 -0.089 -18.118 1.00 80.62 103 LEU A C 1
ATOM 788 O O . LEU A 1 103 ? 2.361 0.085 -17.187 1.00 80.62 103 LEU A O 1
ATOM 792 N N . LEU A 1 104 ? 3.484 -1.314 -18.515 1.00 80.94 104 LEU A N 1
ATOM 793 C CA . LEU A 1 104 ? 2.920 -2.520 -17.906 1.00 80.94 104 LEU A CA 1
ATOM 794 C C . LEU A 1 104 ? 3.386 -2.705 -16.460 1.00 80.94 104 LEU A C 1
ATOM 796 O O . LEU A 1 104 ? 2.580 -3.090 -15.612 1.00 80.94 104 LEU A O 1
ATOM 800 N N . SER A 1 105 ? 4.646 -2.385 -16.152 1.00 82.00 105 SER A N 1
ATOM 801 C CA . SER A 1 105 ? 5.167 -2.523 -14.785 1.00 82.00 105 SER A CA 1
ATOM 802 C C . SER A 1 105 ? 4.486 -1.584 -13.783 1.00 82.00 105 SER A C 1
ATOM 804 O O . SER A 1 105 ? 4.349 -1.940 -12.615 1.00 82.00 105 SER A O 1
ATOM 806 N N . THR A 1 106 ? 3.992 -0.426 -14.232 1.00 80.00 106 THR A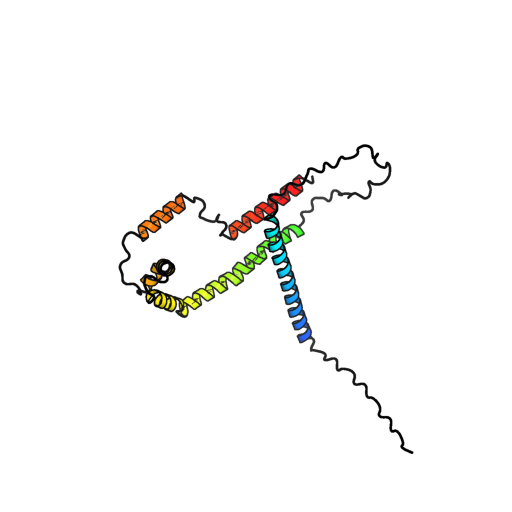 N 1
ATOM 807 C CA . THR A 1 106 ? 3.256 0.535 -13.393 1.00 80.00 106 THR A CA 1
ATOM 808 C C . THR A 1 106 ? 1.741 0.316 -13.428 1.00 80.00 106 THR A C 1
ATOM 810 O O . THR A 1 106 ? 1.081 0.382 -12.388 1.00 80.00 106 THR A O 1
ATOM 813 N N . ALA A 1 107 ? 1.176 -0.013 -14.593 1.00 80.56 107 ALA A N 1
ATOM 814 C CA . ALA A 1 107 ? -0.260 -0.214 -14.757 1.00 80.56 107 ALA A CA 1
ATOM 815 C C . ALA A 1 107 ? -0.778 -1.446 -14.003 1.00 80.56 107 ALA A C 1
ATOM 817 O O . ALA A 1 107 ? -1.872 -1.394 -13.439 1.00 80.56 107 ALA A O 1
ATOM 818 N N . VAL A 1 108 ? -0.010 -2.543 -13.953 1.00 84.19 108 VAL A N 1
ATOM 819 C CA . VAL A 1 108 ? -0.464 -3.789 -13.312 1.00 84.19 108 VAL A CA 1
ATOM 820 C C . VAL A 1 108 ? -0.662 -3.622 -11.794 1.00 84.19 108 VAL A C 1
ATOM 822 O O . VAL A 1 108 ? -1.764 -3.916 -11.321 1.00 84.19 108 VAL A O 1
ATOM 825 N N . PRO A 1 109 ? 0.306 -3.101 -11.010 1.00 84.31 109 PRO A N 1
ATOM 826 C CA . PRO A 1 109 ? 0.095 -2.835 -9.586 1.00 84.31 109 PRO A CA 1
ATOM 827 C C . PRO A 1 109 ? -1.007 -1.804 -9.322 1.00 84.31 109 PRO A C 1
ATOM 829 O O . PRO A 1 109 ? -1.811 -1.992 -8.408 1.00 84.31 109 PRO A O 1
ATOM 832 N N . ALA A 1 110 ? -1.091 -0.746 -10.137 1.00 81.44 110 ALA A N 1
ATOM 833 C CA . ALA A 1 110 ? -2.128 0.277 -9.998 1.00 81.44 110 ALA A CA 1
ATOM 834 C C . ALA A 1 110 ? -3.535 -0.304 -10.216 1.00 81.44 110 ALA A C 1
ATOM 836 O O . ALA A 1 110 ? -4.446 -0.060 -9.419 1.00 81.44 110 ALA A O 1
ATOM 837 N N . ALA A 1 111 ? -3.705 -1.132 -11.250 1.00 87.50 111 ALA A N 1
ATOM 838 C CA . ALA A 1 111 ? -4.952 -1.838 -11.510 1.00 87.50 111 ALA A CA 1
ATOM 839 C C . ALA A 1 111 ? -5.283 -2.820 -10.375 1.00 87.50 111 ALA A C 1
ATOM 841 O O . ALA A 1 111 ? -6.409 -2.827 -9.877 1.00 87.50 111 ALA A O 1
ATOM 842 N N . TYR A 1 112 ? -4.307 -3.602 -9.907 1.00 90.38 112 TYR A N 1
ATOM 843 C CA . TYR A 1 112 ? -4.497 -4.510 -8.773 1.00 90.38 112 TYR A CA 1
ATOM 844 C C . TYR A 1 112 ? -4.976 -3.762 -7.518 1.00 90.38 112 TYR A C 1
ATOM 846 O O . TYR A 1 112 ? -5.956 -4.156 -6.878 1.00 90.38 112 TYR A O 1
ATOM 854 N N . TRP A 1 113 ? -4.337 -2.637 -7.196 1.00 90.56 113 TRP A N 1
ATOM 855 C CA . TRP A 1 113 ? -4.719 -1.803 -6.062 1.00 90.56 113 TRP A CA 1
ATOM 856 C C . TRP A 1 113 ? -6.160 -1.293 -6.184 1.00 90.56 113 TRP A C 1
ATOM 858 O O . TRP A 1 113 ? -6.964 -1.455 -5.260 1.00 90.56 113 TRP A O 1
ATOM 868 N N . TRP A 1 114 ? -6.509 -0.714 -7.335 1.00 90.56 114 TRP A N 1
ATOM 869 C CA . TRP A 1 114 ? -7.811 -0.079 -7.530 1.00 90.56 114 TRP A CA 1
ATOM 870 C C . TRP A 1 114 ? -8.966 -1.079 -7.610 1.00 90.56 114 TRP A C 1
ATOM 872 O O . TRP A 1 114 ? -10.036 -0.825 -7.055 1.00 90.56 114 TRP A O 1
ATOM 882 N N . TYR A 1 115 ? -8.763 -2.219 -8.271 1.00 89.50 115 TYR A N 1
ATOM 883 C CA . TYR A 1 115 ? -9.837 -3.179 -8.533 1.00 89.50 115 TYR A CA 1
ATOM 884 C C . TYR A 1 115 ? -9.966 -4.275 -7.473 1.00 89.50 115 TYR A C 1
ATOM 886 O O . TYR A 1 115 ? -11.058 -4.818 -7.310 1.00 89.50 115 TYR A O 1
ATOM 894 N N . ILE A 1 116 ? -8.900 -4.599 -6.735 1.00 90.44 116 ILE A N 1
ATOM 895 C CA . ILE A 1 116 ? -8.924 -5.687 -5.745 1.00 90.44 116 ILE A CA 1
ATOM 896 C C . ILE A 1 116 ? -8.789 -5.135 -4.328 1.00 90.44 116 ILE A C 1
ATOM 898 O O . ILE A 1 116 ? -9.666 -5.367 -3.494 1.00 90.44 116 ILE A O 1
ATOM 902 N N . VAL A 1 117 ? -7.731 -4.372 -4.044 1.00 87.00 117 VAL A N 1
ATOM 903 C CA . VAL A 1 117 ? -7.435 -3.932 -2.669 1.00 87.00 117 VAL A CA 1
ATOM 904 C C . VAL A 1 117 ? -8.498 -2.961 -2.155 1.00 87.00 117 VAL A C 1
ATOM 906 O O . VAL A 1 117 ? -9.088 -3.195 -1.096 1.00 87.00 117 VAL A O 1
ATOM 909 N N . VAL A 1 118 ? -8.791 -1.898 -2.910 1.00 90.00 118 VAL A N 1
ATOM 910 C CA . VAL A 1 118 ? -9.738 -0.857 -2.479 1.00 90.00 118 VAL A CA 1
ATOM 911 C C . VAL A 1 118 ? -11.156 -1.413 -2.254 1.00 90.00 118 VAL A C 1
ATOM 913 O O . VAL A 1 118 ? -11.721 -1.154 -1.187 1.00 90.00 118 VAL A O 1
ATOM 916 N N . PRO A 1 119 ? -11.762 -2.197 -3.169 1.00 93.81 119 PRO A N 1
ATOM 917 C CA . PRO A 1 119 ? -13.106 -2.728 -2.962 1.00 93.81 119 PRO A CA 1
ATOM 918 C C . PRO A 1 119 ? -13.175 -3.735 -1.815 1.00 93.81 119 PRO A C 1
ATOM 920 O O . PRO A 1 119 ? -14.132 -3.691 -1.039 1.00 93.81 119 PRO A O 1
ATOM 923 N N . ASN A 1 120 ? -12.162 -4.592 -1.651 1.00 87.88 120 ASN A N 1
ATOM 924 C CA . ASN A 1 120 ? -12.113 -5.536 -0.533 1.00 87.88 120 ASN A CA 1
ATOM 925 C C . ASN A 1 120 ? -12.050 -4.797 0.805 1.00 87.88 120 ASN A C 1
ATOM 927 O O . ASN A 1 120 ? -12.861 -5.072 1.687 1.00 87.88 120 ASN A O 1
ATOM 931 N N . LYS A 1 121 ? -11.197 -3.773 0.928 1.00 88.44 121 LYS A N 1
ATOM 932 C CA . LYS A 1 121 ? -11.127 -2.955 2.148 1.00 88.44 121 LYS A CA 1
ATOM 933 C C . LYS A 1 121 ? -12.413 -2.177 2.410 1.00 88.44 121 LYS A C 1
ATOM 935 O O . LYS A 1 121 ? -12.860 -2.097 3.553 1.00 88.44 121 LYS A O 1
ATOM 940 N N . ARG A 1 122 ? -13.074 -1.663 1.367 1.00 92.00 122 ARG A N 1
ATOM 941 C CA . ARG A 1 122 ? -14.402 -1.036 1.501 1.00 92.00 122 ARG A CA 1
ATOM 942 C C . ARG A 1 122 ? -15.450 -2.029 2.009 1.00 92.00 122 ARG A C 1
ATOM 944 O O . ARG A 1 122 ? -16.235 -1.667 2.882 1.00 92.00 122 ARG A O 1
ATOM 951 N N . ARG A 1 123 ? -15.450 -3.270 1.509 1.00 90.94 123 ARG A N 1
ATOM 952 C CA . ARG A 1 123 ? -16.355 -4.337 1.971 1.00 90.94 123 ARG A CA 1
ATOM 953 C C . ARG A 1 123 ? -16.068 -4.747 3.410 1.00 90.94 123 ARG A C 1
ATOM 955 O O . ARG A 1 123 ? -17.010 -4.855 4.187 1.00 90.94 123 ARG A O 1
ATOM 962 N N . GLU A 1 124 ? -14.803 -4.922 3.779 1.00 83.94 124 GLU A N 1
ATOM 963 C CA . GLU A 1 124 ? -14.391 -5.229 5.154 1.00 83.94 124 GLU A CA 1
ATOM 964 C C . GLU A 1 124 ? -14.849 -4.132 6.121 1.00 83.94 124 GLU A C 1
ATOM 966 O O . GLU A 1 124 ? -15.491 -4.435 7.124 1.00 83.94 124 GLU A O 1
ATOM 971 N N . MET A 1 125 ? -14.632 -2.857 5.780 1.00 81.44 125 MET A N 1
ATOM 972 C CA . MET A 1 125 ? -15.104 -1.728 6.591 1.00 81.44 125 MET A CA 1
ATOM 973 C C . MET A 1 125 ? -16.631 -1.641 6.673 1.00 81.44 125 MET A C 1
ATOM 975 O O . MET A 1 125 ? -17.178 -1.318 7.724 1.00 81.44 125 MET A O 1
ATOM 979 N N . ALA A 1 126 ? -17.346 -1.888 5.574 1.00 82.88 126 ALA A N 1
ATOM 980 C CA . ALA A 1 126 ? -18.808 -1.887 5.593 1.00 82.88 126 ALA A CA 1
ATOM 981 C C . ALA A 1 126 ? -19.350 -3.044 6.447 1.00 82.88 126 ALA A C 1
ATOM 983 O O . ALA A 1 126 ? -20.316 -2.873 7.191 1.00 82.88 126 ALA A O 1
ATOM 984 N N . THR A 1 127 ? -18.698 -4.204 6.374 1.00 85.88 127 THR A N 1
ATOM 985 C CA . THR A 1 127 ? -19.071 -5.393 7.142 1.00 85.88 127 THR A CA 1
ATOM 986 C C . THR A 1 127 ? -18.782 -5.194 8.624 1.00 85.88 127 THR A C 1
ATOM 988 O O . THR A 1 127 ? -19.674 -5.448 9.426 1.00 85.88 127 THR A O 1
ATOM 991 N N . SER A 1 128 ? -17.618 -4.658 9.004 1.00 79.88 128 SER A N 1
ATOM 992 C CA . SER A 1 128 ? -17.293 -4.375 10.411 1.00 79.88 128 SER A CA 1
ATOM 993 C C . SER A 1 128 ? -18.200 -3.300 11.019 1.00 79.88 128 SER A C 1
ATOM 995 O O . SER A 1 128 ? -18.585 -3.400 12.184 1.00 79.88 128 SER A O 1
ATOM 997 N N . LYS A 1 129 ? -18.635 -2.316 10.216 1.00 81.06 129 LYS A N 1
ATOM 998 C CA . LYS A 1 129 ? -19.661 -1.339 10.621 1.00 81.06 129 LYS A CA 1
ATOM 999 C C . LYS A 1 129 ? -21.040 -1.973 10.814 1.00 81.06 129 LYS A C 1
ATOM 1001 O O . LYS A 1 129 ? -21.737 -1.604 11.752 1.00 81.06 129 LYS A O 1
ATOM 1006 N N . ARG A 1 130 ? -21.444 -2.909 9.944 1.00 80.38 130 ARG A N 1
ATOM 1007 C CA . ARG A 1 130 ? -22.758 -3.575 10.019 1.00 80.38 130 ARG A CA 1
ATOM 1008 C C . ARG A 1 130 ? -22.822 -4.637 11.117 1.00 80.38 130 ARG A C 1
ATOM 1010 O O . ARG A 1 130 ? -23.856 -4.762 11.764 1.00 80.38 130 ARG A O 1
ATOM 1017 N N . ARG A 1 131 ? -21.752 -5.415 11.290 1.00 81.44 131 ARG A N 1
ATOM 1018 C CA . ARG A 1 131 ? -21.679 -6.525 12.249 1.00 81.44 131 ARG A CA 1
ATOM 1019 C C . ARG A 1 131 ? -21.596 -6.036 13.691 1.00 81.44 131 ARG A C 1
ATOM 1021 O O . ARG A 1 131 ? -22.064 -6.722 14.585 1.00 81.44 131 ARG A O 1
ATOM 1028 N N . GLY A 1 132 ? -21.081 -4.825 13.893 1.00 83.94 132 GLY A N 1
ATOM 1029 C CA . GLY A 1 132 ? -20.943 -4.245 15.221 1.00 83.94 132 GLY A CA 1
ATOM 1030 C C . GLY A 1 132 ? -19.615 -4.574 15.892 1.00 83.94 132 GLY A C 1
ATOM 1031 O O . GLY A 1 132 ? -19.406 -4.082 16.990 1.00 83.94 132 GLY A O 1
ATOM 1032 N N . ASP A 1 133 ? -18.691 -5.280 15.229 1.00 83.31 133 ASP A N 1
ATOM 1033 C CA . ASP A 1 133 ? -17.349 -5.590 15.751 1.00 83.31 133 ASP A CA 1
ATOM 1034 C C . ASP A 1 133 ? -16.634 -4.328 16.267 1.00 83.31 133 ASP A C 1
ATOM 1036 O O . ASP A 1 133 ? -16.020 -4.327 17.329 1.00 83.31 133 ASP A O 1
ATOM 1040 N N . MET A 1 134 ? -16.776 -3.203 15.552 1.00 83.88 134 MET A N 1
ATOM 1041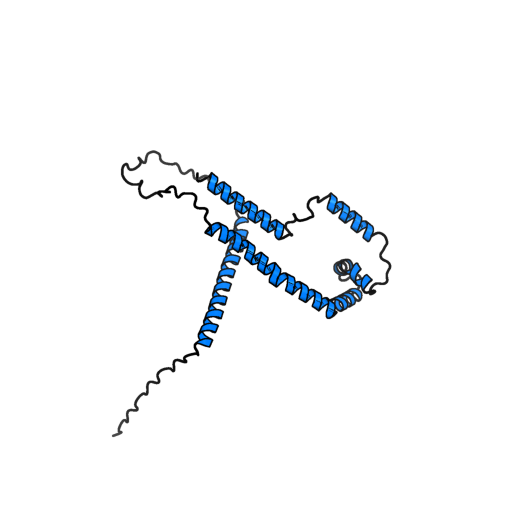 C CA . MET A 1 134 ? -16.241 -1.910 15.997 1.00 83.88 134 MET A CA 1
ATOM 1042 C C . MET A 1 134 ? -16.929 -1.414 17.276 1.00 83.88 134 MET A C 1
ATOM 1044 O O . MET A 1 134 ? -16.280 -0.880 18.165 1.00 83.88 134 MET A O 1
ATOM 1048 N N . LYS A 1 135 ? -18.248 -1.586 17.390 1.00 86.12 135 LYS A N 1
ATOM 1049 C CA . LYS A 1 135 ? -19.004 -1.183 18.580 1.00 86.12 135 LYS A CA 1
ATOM 1050 C C . LYS A 1 135 ? -18.626 -2.049 19.784 1.00 86.12 135 LYS A C 1
ATOM 1052 O O . LYS A 1 135 ? -18.435 -1.503 20.863 1.00 86.12 135 LYS A O 1
ATOM 1057 N N . GLU A 1 136 ? -18.488 -3.358 19.593 1.00 90.06 136 GLU A N 1
ATOM 1058 C CA . GLU A 1 136 ? -18.024 -4.295 20.622 1.00 90.06 136 GLU A CA 1
ATOM 1059 C C . GLU A 1 136 ? -16.612 -3.941 21.091 1.00 90.06 136 GLU A C 1
ATOM 1061 O O . GLU A 1 136 ? -16.384 -3.819 22.293 1.00 90.06 136 GLU A O 1
ATOM 1066 N N . PHE A 1 137 ? -15.702 -3.654 20.157 1.00 89.31 137 PHE A N 1
ATOM 1067 C CA . PHE A 1 137 ? -14.351 -3.202 20.479 1.00 89.31 137 PHE A CA 1
ATOM 1068 C C . PHE A 1 137 ? -14.349 -1.899 21.290 1.00 89.31 137 PHE A C 1
ATOM 1070 O O . PHE A 1 137 ? -13.631 -1.793 22.280 1.00 89.31 137 PHE A O 1
ATOM 1077 N N . LEU A 1 138 ? -15.180 -0.914 20.929 1.00 91.00 138 LEU A N 1
ATOM 1078 C CA . LEU A 1 138 ? -15.294 0.333 21.695 1.00 91.00 138 LEU A CA 1
ATOM 1079 C C . LEU A 1 138 ? -15.876 0.105 23.099 1.00 91.00 138 LEU A C 1
ATOM 1081 O O . LEU A 1 138 ? -15.469 0.790 24.035 1.00 91.00 138 LEU A O 1
ATOM 1085 N N . VAL A 1 139 ? -16.795 -0.852 23.265 1.00 92.62 139 VAL A N 1
ATOM 1086 C CA . VAL A 1 139 ? -17.341 -1.235 24.579 1.00 92.62 139 VAL A CA 1
ATOM 1087 C C . VAL A 1 139 ? -16.274 -1.925 25.432 1.00 92.62 139 VAL A C 1
ATOM 1089 O O . VAL A 1 139 ? -16.112 -1.563 26.596 1.00 92.62 139 VAL A O 1
ATOM 1092 N N . GLU A 1 140 ? -15.509 -2.860 24.863 1.00 92.12 140 GLU A N 1
ATOM 1093 C CA . GLU A 1 140 ? -14.379 -3.506 25.548 1.00 92.12 140 GLU A CA 1
ATOM 1094 C C . GLU A 1 140 ? -13.327 -2.469 25.958 1.00 92.12 140 GLU A C 1
ATOM 1096 O O . GLU A 1 140 ? -12.839 -2.464 27.092 1.00 92.12 140 GLU A O 1
ATOM 1101 N N . LEU A 1 141 ? -13.015 -1.544 25.049 1.00 91.69 141 LEU A N 1
ATOM 1102 C CA . LEU A 1 141 ? -12.045 -0.489 25.289 1.00 91.69 141 LEU A CA 1
ATOM 1103 C C . LEU A 1 141 ? -12.525 0.465 26.389 1.00 91.69 141 LEU A C 1
ATOM 1105 O O . LEU A 1 141 ? -11.727 0.832 27.249 1.00 91.69 141 LEU A O 1
ATOM 1109 N N . ALA A 1 142 ? -13.811 0.822 26.414 1.00 88.50 142 ALA A N 1
ATOM 1110 C CA . ALA A 1 142 ? -14.399 1.645 27.469 1.00 88.50 142 ALA A CA 1
ATOM 1111 C C . ALA A 1 142 ? -14.403 0.932 28.836 1.00 88.50 142 ALA A C 1
ATOM 1113 O O . ALA A 1 142 ? -14.118 1.567 29.850 1.00 88.50 142 ALA A O 1
ATOM 1114 N N . ALA A 1 143 ? -14.662 -0.380 28.860 1.00 90.50 143 ALA A N 1
ATOM 1115 C CA . ALA A 1 143 ? -14.678 -1.193 30.078 1.00 90.50 143 ALA A CA 1
ATOM 1116 C C . ALA A 1 143 ? -13.278 -1.460 30.663 1.00 90.50 143 ALA A C 1
ATOM 1118 O O . ALA A 1 143 ? -13.144 -1.737 31.857 1.00 90.50 143 ALA A O 1
ATOM 1119 N N . ALA A 1 144 ? -12.220 -1.384 29.849 1.00 89.38 144 ALA A N 1
ATOM 1120 C CA . ALA A 1 144 ? -10.852 -1.565 30.323 1.00 89.38 144 ALA A CA 1
ATOM 1121 C C . ALA A 1 144 ? -10.463 -0.487 31.365 1.00 89.38 144 ALA A C 1
ATOM 1123 O O . ALA A 1 144 ? -10.915 0.655 31.264 1.00 89.38 144 ALA A O 1
ATOM 1124 N N . PRO A 1 145 ? -9.569 -0.774 32.333 1.00 86.25 145 PRO A N 1
ATOM 1125 C CA . PRO A 1 145 ? -9.068 0.230 33.279 1.00 86.25 145 PRO A CA 1
ATOM 1126 C C . PRO A 1 145 ? -8.436 1.440 32.573 1.00 86.25 145 PRO A C 1
ATOM 1128 O O . PRO A 1 145 ? -7.858 1.297 31.495 1.00 86.25 145 PRO A O 1
ATOM 1131 N N . ALA A 1 146 ? -8.514 2.638 33.164 1.00 74.81 146 ALA A N 1
ATOM 1132 C CA . ALA A 1 146 ? -7.969 3.872 32.577 1.00 74.81 146 ALA A CA 1
ATOM 1133 C C . ALA A 1 146 ? -6.456 3.797 32.294 1.00 74.81 146 ALA A C 1
ATOM 1135 O O . ALA A 1 146 ? -5.975 4.425 31.353 1.00 74.81 146 ALA A O 1
ATOM 1136 N N . ASP A 1 147 ? -5.717 2.984 33.053 1.00 80.00 147 ASP A N 1
ATOM 1137 C CA . ASP A 1 147 ? -4.274 2.835 32.873 1.00 80.00 147 ASP A CA 1
ATOM 1138 C C . ASP A 1 147 ? -3.855 1.859 31.774 1.00 80.00 147 ASP A C 1
ATOM 1140 O O . ASP A 1 147 ? -2.737 1.946 31.262 1.00 80.00 147 ASP A O 1
ATOM 1144 N N . LYS A 1 148 ? -4.755 0.968 31.348 1.00 73.75 148 LYS A N 1
ATOM 1145 C CA . LYS A 1 148 ? -4.489 0.027 30.258 1.00 73.75 148 LYS A CA 1
ATOM 1146 C C . LYS A 1 148 ? -4.998 0.617 28.943 1.00 73.75 148 LYS A C 1
ATOM 1148 O O . LYS A 1 148 ? -6.112 1.125 28.871 1.00 73.75 148 LYS A O 1
ATOM 1153 N N . ARG A 1 149 ? -4.175 0.532 27.891 1.00 84.31 149 ARG A N 1
ATOM 1154 C CA . ARG A 1 149 ? -4.507 0.987 26.525 1.00 84.31 149 ARG A CA 1
ATOM 1155 C C . ARG A 1 149 ? -4.830 2.494 26.415 1.00 84.31 149 ARG A C 1
ATOM 1157 O O . ARG A 1 149 ? -5.673 2.887 25.614 1.00 84.31 149 ARG A O 1
ATOM 1164 N N . LYS A 1 150 ? -4.129 3.358 27.172 1.00 84.00 150 LYS A N 1
ATOM 1165 C CA . LYS A 1 150 ? -4.283 4.833 27.103 1.00 84.00 150 LYS A CA 1
ATOM 1166 C C . LYS A 1 150 ? -4.175 5.383 25.677 1.00 84.00 150 LYS A C 1
ATOM 1168 O O . LYS A 1 150 ? -4.984 6.217 25.291 1.00 84.00 150 LYS A O 1
ATOM 1173 N N . GLY A 1 151 ? -3.208 4.893 24.894 1.00 82.12 151 GLY A N 1
ATOM 1174 C CA . GLY A 1 151 ? -3.008 5.328 23.507 1.00 82.12 151 GLY A CA 1
ATOM 1175 C C . GLY A 1 151 ? -4.193 4.992 22.599 1.00 82.12 151 GLY A C 1
ATOM 1176 O O . GLY A 1 151 ? -4.659 5.847 21.854 1.00 82.12 151 GLY A O 1
ATOM 1177 N N . GLU A 1 152 ? -4.739 3.780 22.712 1.00 83.31 152 GLU A N 1
ATOM 1178 C CA . GLU A 1 152 ? -5.916 3.367 21.939 1.00 83.31 152 GLU A CA 1
ATOM 1179 C C . GLU A 1 152 ? -7.170 4.129 22.379 1.00 83.31 152 GLU A C 1
ATOM 1181 O O . GLU A 1 152 ? -7.923 4.608 21.536 1.00 83.31 152 GLU A O 1
ATOM 1186 N N . LYS A 1 153 ? -7.376 4.315 23.690 1.00 87.19 153 LYS A N 1
ATOM 1187 C CA . LYS A 1 153 ? -8.483 5.131 24.216 1.00 87.19 153 LYS A CA 1
ATOM 1188 C C . LYS A 1 153 ? -8.415 6.573 23.731 1.00 87.19 153 LYS A C 1
ATOM 1190 O O . LYS A 1 153 ? -9.442 7.129 23.364 1.00 87.19 153 LYS A O 1
ATOM 1195 N N . TRP A 1 154 ? -7.222 7.162 23.705 1.00 85.81 154 TRP A N 1
ATOM 1196 C CA . TRP A 1 154 ? -7.015 8.500 23.160 1.00 85.81 154 TRP A CA 1
ATOM 1197 C C . TRP A 1 154 ? -7.352 8.545 21.665 1.00 85.81 154 TRP A C 1
ATOM 1199 O O . TRP A 1 154 ? -8.105 9.415 21.229 1.00 85.81 154 TRP A O 1
ATOM 1209 N N . PHE A 1 155 ? -6.878 7.561 20.898 1.00 87.38 155 PHE A N 1
ATOM 1210 C CA . PHE A 1 155 ? -7.134 7.467 19.462 1.00 87.38 155 PHE A CA 1
ATOM 1211 C C . PHE A 1 155 ? -8.630 7.305 19.136 1.00 87.38 155 PHE A C 1
ATOM 1213 O O . PHE A 1 155 ? -9.145 7.940 18.213 1.00 87.38 155 PHE A O 1
ATOM 1220 N N . TYR A 1 156 ? -9.353 6.498 19.918 1.00 89.06 156 TYR A N 1
ATOM 1221 C CA . TYR A 1 156 ? -10.782 6.231 19.728 1.00 89.06 156 TYR A CA 1
ATOM 1222 C C . TYR A 1 156 ? -11.716 7.138 20.550 1.00 89.06 156 TYR A C 1
ATOM 1224 O O . TYR A 1 156 ? -12.932 6.941 20.503 1.00 89.06 156 TYR A O 1
ATOM 1232 N N . ASP A 1 157 ? -11.208 8.157 21.255 1.00 87.38 157 ASP A N 1
ATOM 1233 C CA . ASP A 1 157 ? -12.005 9.032 22.139 1.00 87.38 157 ASP A CA 1
ATOM 1234 C C . ASP A 1 157 ? -13.195 9.666 21.407 1.00 87.38 157 ASP A C 1
ATOM 1236 O O . ASP A 1 157 ? -14.322 9.664 21.905 1.00 87.38 157 ASP A O 1
ATOM 1240 N N . LYS A 1 158 ? -12.978 10.138 20.173 1.00 84.69 158 LYS A N 1
ATOM 1241 C CA . LYS A 1 158 ? -14.050 10.692 19.333 1.00 84.69 158 LYS A CA 1
ATOM 1242 C C . LYS A 1 158 ? -15.177 9.676 19.104 1.00 84.69 158 LYS A C 1
ATOM 1244 O O . LYS A 1 158 ? -16.343 9.999 19.313 1.00 84.69 158 LYS A O 1
ATOM 1249 N N . TYR A 1 159 ? -14.828 8.450 18.721 1.00 86.12 159 TYR A N 1
ATOM 1250 C CA . TYR A 1 159 ? -15.798 7.400 18.403 1.00 86.12 159 TYR A CA 1
ATOM 1251 C C . TYR A 1 159 ? -16.521 6.874 19.648 1.00 86.12 159 TYR A C 1
ATOM 1253 O O . TYR A 1 159 ? -17.721 6.609 19.592 1.00 86.12 159 TYR A O 1
ATOM 1261 N N . MET A 1 160 ? -15.835 6.778 20.792 1.00 87.62 160 MET A N 1
ATOM 1262 C CA . MET A 1 160 ? -16.462 6.399 22.065 1.00 87.62 160 MET A CA 1
ATOM 1263 C C . MET A 1 160 ? -17.489 7.441 22.534 1.00 87.62 160 MET A C 1
ATOM 1265 O O . MET A 1 160 ? -18.530 7.076 23.084 1.00 87.62 160 MET A O 1
ATOM 1269 N N . ARG A 1 161 ? -17.240 8.732 22.277 1.00 84.69 161 ARG A N 1
ATOM 1270 C CA . ARG A 1 161 ? -18.178 9.828 22.580 1.00 84.69 161 ARG A CA 1
ATOM 1271 C C . ARG A 1 161 ? -19.377 9.849 21.644 1.00 84.69 161 ARG A C 1
ATOM 1273 O O . ARG A 1 161 ? -20.504 9.966 22.115 1.00 84.69 161 ARG A O 1
ATOM 1280 N N . GLU A 1 162 ? -19.155 9.682 20.341 1.00 84.62 162 GLU A N 1
ATOM 1281 C CA . GLU A 1 162 ? -20.244 9.537 19.362 1.00 84.62 162 GLU A CA 1
ATOM 1282 C C . GLU A 1 162 ? -21.147 8.341 19.708 1.00 84.62 162 GLU A C 1
ATOM 1284 O O . GLU A 1 162 ? -22.372 8.433 19.619 1.00 84.62 162 GLU A O 1
ATOM 1289 N N . ALA A 1 163 ? -20.552 7.247 20.195 1.00 85.12 163 ALA A N 1
ATOM 1290 C CA . ALA A 1 163 ? -21.266 6.070 20.685 1.00 85.12 163 ALA A CA 1
ATOM 1291 C C . ALA A 1 163 ? -21.889 6.235 22.090 1.00 85.12 163 ALA A C 1
ATOM 1293 O O . ALA A 1 163 ? -22.540 5.306 22.566 1.00 85.12 163 ALA A O 1
ATOM 1294 N N . LYS A 1 164 ? -21.716 7.393 22.748 1.00 87.06 164 LYS A N 1
ATOM 1295 C CA . LYS A 1 164 ? -22.183 7.700 24.116 1.00 87.06 164 LYS A CA 1
ATOM 1296 C C . LYS A 1 164 ? -21.668 6.733 25.195 1.00 87.06 164 LYS A C 1
ATOM 1298 O O . LYS A 1 164 ? -22.324 6.541 26.214 1.00 87.06 164 LYS A O 1
ATOM 1303 N N . LEU A 1 165 ? -20.498 6.129 24.978 1.00 85.94 165 LEU A N 1
ATOM 1304 C CA . LEU A 1 165 ? -19.852 5.213 25.929 1.00 85.94 165 LEU A CA 1
ATOM 1305 C C . LEU A 1 165 ? -19.056 5.957 27.008 1.00 85.94 165 LEU A C 1
ATOM 1307 O O . LEU A 1 165 ? -18.851 5.431 28.096 1.00 85.94 165 LEU A O 1
ATOM 1311 N N . ILE A 1 166 ? -18.627 7.186 26.714 1.00 83.00 166 ILE A N 1
ATOM 1312 C CA . ILE A 1 166 ? -17.950 8.078 27.658 1.00 83.00 166 ILE A CA 1
ATOM 1313 C C . ILE A 1 166 ? -18.806 9.330 27.815 1.00 83.00 166 ILE A C 1
ATOM 1315 O O . ILE A 1 166 ? -19.058 10.043 26.844 1.00 83.00 166 ILE A O 1
ATOM 1319 N N . VAL A 1 167 ? -19.250 9.579 29.046 1.00 76.50 167 VAL A N 1
ATOM 1320 C CA . VAL A 1 167 ? -20.102 10.726 29.405 1.00 76.50 167 VAL A CA 1
ATOM 1321 C C . VAL A 1 167 ? -19.269 11.913 29.892 1.00 76.50 167 VAL A C 1
ATOM 1323 O O . VAL A 1 167 ? -19.726 13.050 29.828 1.00 76.50 167 VAL A O 1
ATOM 1326 N N . GLU A 1 168 ? -18.034 11.671 30.344 1.00 78.25 168 GLU A N 1
ATOM 1327 C CA . GLU A 1 168 ? -17.185 12.718 30.908 1.00 78.25 168 GLU A CA 1
ATOM 1328 C C . GLU A 1 168 ? -16.963 13.861 29.909 1.00 78.25 168 GLU A C 1
ATOM 1330 O O . GLU A 1 168 ? -16.548 13.603 28.772 1.00 78.25 168 GLU A O 1
ATOM 1335 N N . PRO A 1 169 ? -17.208 15.124 30.299 1.00 67.62 169 PRO A N 1
ATOM 1336 C CA . PRO A 1 169 ? -16.943 16.267 29.440 1.00 67.62 169 PRO A CA 1
ATOM 1337 C C . PRO A 1 169 ? -15.456 16.288 29.084 1.00 67.62 169 PRO A C 1
ATOM 1339 O O . PRO A 1 169 ? -14.588 16.169 29.948 1.00 67.62 169 PRO A O 1
ATOM 1342 N N . ARG A 1 170 ? -15.152 16.387 27.783 1.00 67.62 170 ARG A N 1
ATOM 1343 C CA . ARG A 1 170 ? -13.766 16.490 27.317 1.00 67.62 170 ARG A CA 1
ATOM 1344 C C . ARG A 1 170 ? -13.146 17.723 27.990 1.00 67.62 170 ARG A C 1
ATOM 1346 O O . ARG A 1 170 ? -13.777 18.779 27.927 1.00 67.62 170 ARG A O 1
ATOM 1353 N N . PRO A 1 171 ? -11.952 17.630 28.604 1.00 68.31 171 PRO A N 1
ATOM 1354 C CA . PRO A 1 171 ? -11.290 18.809 29.142 1.00 68.31 171 PRO A CA 1
ATOM 1355 C C . PRO A 1 171 ? -11.147 19.843 28.019 1.00 68.31 171 PRO A C 1
ATOM 1357 O O . PRO A 1 171 ? -10.571 19.555 26.962 1.00 68.31 171 PRO A O 1
ATOM 1360 N N . ALA A 1 172 ? -11.760 21.010 28.223 1.00 57.47 172 ALA A N 1
ATOM 1361 C CA . ALA A 1 172 ? -11.697 22.131 27.298 1.00 57.47 172 ALA A CA 1
ATOM 1362 C C . ALA A 1 172 ? -10.220 22.519 27.138 1.00 57.47 172 ALA A C 1
ATOM 1364 O O . ALA A 1 172 ? -9.568 22.879 28.113 1.00 57.47 172 ALA A O 1
ATOM 1365 N N . GLY A 1 173 ? -9.670 22.329 25.939 1.00 61.72 173 GLY A N 1
ATOM 1366 C CA . GLY A 1 173 ? -8.270 22.637 25.638 1.00 61.72 173 GLY A CA 1
ATOM 1367 C C . GLY A 1 173 ? -7.553 21.584 24.795 1.00 61.72 173 GLY A C 1
ATOM 1368 O O . GLY A 1 173 ? -6.664 21.935 24.032 1.00 61.72 173 GLY A O 1
ATOM 1369 N N . LEU A 1 174 ? -7.957 20.306 24.833 1.00 66.25 174 LEU A N 1
ATOM 1370 C CA . LEU A 1 174 ? -7.311 19.283 23.991 1.00 66.25 174 LEU A CA 1
ATOM 1371 C C . LEU A 1 174 ? -7.583 19.455 22.481 1.00 66.25 174 LEU A C 1
ATOM 1373 O O . LEU A 1 174 ? -6.633 19.350 21.714 1.00 66.25 174 LEU A O 1
ATOM 1377 N N . PRO A 1 175 ? -8.826 19.742 22.028 1.00 65.38 175 PRO A N 1
ATOM 1378 C CA . PRO A 1 175 ? -9.107 19.972 20.610 1.00 65.38 175 PRO A CA 1
ATOM 1379 C C . PRO A 1 175 ? -8.377 21.208 20.082 1.00 65.38 175 PRO A C 1
ATOM 1381 O O . PRO A 1 175 ? -7.835 21.184 18.983 1.00 65.38 175 PRO A O 1
ATOM 1384 N N . GLU A 1 176 ? -8.335 22.267 20.890 1.00 71.00 176 GLU A N 1
ATOM 1385 C CA . GLU A 1 176 ? -7.652 23.521 20.573 1.00 71.00 176 GLU A CA 1
ATOM 1386 C C . GLU A 1 176 ? -6.136 23.320 20.512 1.00 71.00 176 GLU A C 1
ATOM 1388 O O . GLU A 1 176 ? -5.509 23.777 19.564 1.00 71.00 176 GLU A O 1
ATOM 1393 N N . ALA A 1 177 ? -5.558 22.550 21.440 1.00 71.88 177 ALA A N 1
ATOM 1394 C CA . ALA A 1 177 ? -4.145 22.183 21.408 1.00 71.88 177 ALA A CA 1
ATOM 1395 C C . ALA A 1 177 ? -3.801 21.280 20.214 1.00 71.88 177 ALA A C 1
ATOM 1397 O O . ALA A 1 177 ? -2.756 21.469 19.599 1.00 71.88 177 ALA A O 1
ATOM 1398 N N . THR A 1 178 ? -4.669 20.330 19.841 1.00 72.25 178 THR A N 1
ATOM 1399 C CA . THR A 1 178 ? -4.453 19.511 18.636 1.00 72.25 178 THR A CA 1
ATOM 1400 C C . THR A 1 178 ? -4.582 20.325 17.356 1.00 72.25 178 THR A C 1
ATOM 1402 O O . THR A 1 178 ? -3.784 20.122 16.454 1.00 72.25 178 THR A O 1
ATOM 1405 N N . LEU A 1 179 ? -5.525 21.270 17.281 1.00 74.00 179 LEU A N 1
ATOM 1406 C CA . LEU A 1 179 ? -5.676 22.160 16.126 1.00 74.00 179 LEU A CA 1
ATOM 1407 C C . LEU A 1 179 ? -4.507 23.141 16.018 1.00 74.00 179 LEU A C 1
ATOM 1409 O O . LEU A 1 179 ? -4.012 23.377 14.920 1.00 74.00 179 LEU A O 1
ATOM 1413 N N . ALA A 1 180 ? -4.035 23.675 17.146 1.00 78.50 180 ALA A N 1
ATOM 1414 C CA . ALA A 1 180 ? -2.841 24.511 17.195 1.00 78.50 180 ALA A CA 1
ATOM 1415 C C . ALA A 1 180 ? -1.592 23.720 16.777 1.00 78.50 180 ALA A C 1
ATOM 1417 O O . ALA A 1 180 ? -0.811 24.200 15.964 1.00 78.50 180 ALA A O 1
ATOM 1418 N N . PHE A 1 181 ? -1.445 22.483 17.258 1.00 80.31 181 PHE A N 1
ATOM 1419 C CA . PHE A 1 181 ? -0.347 21.599 16.870 1.00 80.31 181 PHE A CA 1
ATOM 1420 C C . PHE A 1 181 ? -0.420 21.175 15.397 1.00 80.31 181 PHE A C 1
ATOM 1422 O O . PHE A 1 181 ? 0.605 21.124 14.729 1.00 80.31 181 PHE A O 1
ATOM 1429 N N . GLU A 1 182 ? -1.609 20.895 14.862 1.00 75.94 182 GLU A N 1
ATOM 1430 C CA . GLU A 1 182 ? -1.801 20.547 13.450 1.00 75.94 182 GLU A CA 1
ATOM 1431 C C . GLU A 1 182 ? -1.539 21.750 12.534 1.00 75.94 182 GLU A C 1
ATOM 1433 O O . GLU A 1 182 ? -0.897 21.596 11.495 1.00 75.94 182 GLU A O 1
ATOM 1438 N N . ALA A 1 183 ? -1.937 22.955 12.950 1.00 78.12 183 ALA A N 1
ATOM 1439 C CA . ALA A 1 183 ? -1.585 24.197 12.268 1.00 78.12 183 ALA A CA 1
ATOM 1440 C C . ALA A 1 183 ? -0.069 24.460 12.306 1.00 78.12 183 ALA A C 1
ATOM 1442 O O . ALA A 1 183 ? 0.517 24.825 11.285 1.00 78.12 183 ALA A O 1
ATOM 1443 N N . ASP A 1 184 ? 0.585 24.218 13.446 1.00 81.31 184 ASP A N 1
ATOM 1444 C CA . ASP A 1 184 ? 2.041 24.325 13.577 1.00 81.31 184 ASP A CA 1
ATOM 1445 C C . ASP A 1 184 ? 2.773 23.252 12.765 1.00 81.31 184 ASP A C 1
ATOM 1447 O O . ASP A 1 184 ? 3.790 23.556 12.147 1.00 81.31 184 ASP A O 1
ATOM 1451 N N . LEU A 1 185 ? 2.248 22.027 12.675 1.00 71.12 185 LEU A N 1
ATOM 1452 C CA . LEU A 1 185 ? 2.792 20.982 11.807 1.00 71.12 185 LEU A CA 1
ATOM 1453 C C . LEU A 1 185 ? 2.608 21.315 10.327 1.00 71.12 185 LEU A C 1
ATOM 1455 O O . LEU A 1 185 ? 3.546 21.132 9.560 1.00 71.12 185 LEU A O 1
ATOM 1459 N N . GLN A 1 186 ? 1.454 21.838 9.910 1.00 71.25 186 GLN A N 1
ATOM 1460 C CA . GLN A 1 186 ? 1.246 22.304 8.533 1.00 71.25 186 GLN A CA 1
ATOM 1461 C C . GLN A 1 186 ? 2.170 23.476 8.180 1.00 71.25 186 GLN A C 1
ATOM 1463 O O . GLN A 1 186 ? 2.612 23.597 7.037 1.00 71.25 186 GLN A O 1
ATOM 1468 N N . LYS A 1 187 ? 2.503 24.317 9.163 1.00 76.06 187 LYS A N 1
ATOM 1469 C CA . LYS A 1 187 ? 3.439 25.435 9.008 1.00 76.06 187 LYS A CA 1
ATOM 1470 C C . LYS A 1 187 ? 4.907 24.989 9.019 1.00 76.06 187 LYS A C 1
ATOM 1472 O O . LYS A 1 187 ? 5.706 25.533 8.260 1.00 76.06 187 LYS A O 1
ATOM 1477 N N . ALA A 1 188 ? 5.265 24.013 9.854 1.00 73.31 188 ALA A N 1
ATOM 1478 C CA . ALA A 1 188 ? 6.623 23.478 9.996 1.00 73.31 188 ALA A CA 1
ATOM 1479 C C . ALA A 1 188 ? 6.980 22.451 8.910 1.00 73.31 188 ALA A C 1
ATOM 1481 O O . ALA A 1 188 ? 8.148 22.301 8.554 1.00 73.31 188 ALA A O 1
ATOM 1482 N N . LEU A 1 189 ? 5.979 21.765 8.360 1.00 62.84 189 LEU A N 1
ATOM 1483 C CA . LEU A 1 189 ? 6.103 20.831 7.248 1.00 62.84 189 LEU A CA 1
ATOM 1484 C C . LEU A 1 189 ? 5.301 21.368 6.055 1.00 62.84 189 LEU A C 1
ATOM 1486 O O . LEU A 1 189 ? 4.236 20.825 5.745 1.00 62.84 189 LEU A O 1
ATOM 1490 N N . PRO A 1 190 ? 5.825 22.356 5.302 1.00 52.88 190 PRO A N 1
ATOM 1491 C CA . PRO A 1 190 ? 5.193 22.837 4.068 1.00 52.88 190 PRO A CA 1
ATOM 1492 C C . PRO A 1 190 ? 5.081 21.769 2.950 1.00 52.88 190 PRO A C 1
ATOM 1494 O O . PRO A 1 190 ? 4.704 22.088 1.828 1.00 52.88 190 PRO A O 1
ATOM 1497 N N . GLY A 1 191 ? 5.380 20.495 3.238 1.00 50.69 191 GLY A N 1
ATOM 1498 C CA . GLY A 1 191 ? 5.277 19.348 2.331 1.00 50.69 191 GLY A CA 1
ATOM 1499 C C . GLY A 1 191 ? 4.434 18.177 2.854 1.00 50.69 191 GLY A C 1
ATOM 1500 O O . GLY A 1 191 ? 4.463 17.108 2.251 1.00 50.69 191 GLY A O 1
ATOM 1501 N N . GLY A 1 192 ? 3.673 18.341 3.945 1.00 46.94 192 GLY A N 1
ATOM 1502 C CA . GLY A 1 192 ? 2.814 17.286 4.519 1.00 46.94 192 GLY A CA 1
ATOM 1503 C C . GLY A 1 192 ? 1.619 16.846 3.652 1.00 46.94 192 GLY A C 1
ATOM 1504 O O . GLY A 1 192 ? 0.807 16.035 4.087 1.00 46.94 192 GLY A O 1
ATOM 1505 N N . GLY A 1 193 ? 1.492 17.366 2.430 1.00 58.81 193 GLY A N 1
ATOM 1506 C CA . GLY A 1 193 ? 0.477 16.983 1.453 1.00 58.81 193 GLY A CA 1
ATOM 1507 C C . GLY A 1 193 ? 1.122 16.381 0.215 1.00 58.81 193 GLY A C 1
ATOM 1508 O O . GLY A 1 193 ? 2.090 16.938 -0.276 1.00 58.81 193 GLY A O 1
ATOM 1509 N N . PHE A 1 194 ? 0.572 15.270 -0.288 1.00 53.47 194 PHE A N 1
ATOM 1510 C CA . PHE A 1 194 ? 0.932 14.537 -1.518 1.00 53.47 194 PHE A CA 1
ATOM 1511 C C . PHE A 1 194 ? 2.401 14.073 -1.680 1.00 53.47 194 PHE A C 1
ATOM 1513 O O . PHE A 1 194 ? 2.605 13.009 -2.248 1.00 53.47 194 PHE A O 1
ATOM 1520 N N . TRP A 1 195 ? 3.396 14.784 -1.153 1.00 53.38 195 TRP A N 1
ATOM 1521 C CA . TRP A 1 195 ? 4.838 14.594 -1.332 1.00 53.38 195 TRP A CA 1
ATOM 1522 C C . TRP A 1 195 ? 5.499 13.746 -0.230 1.00 53.38 195 TRP A C 1
ATOM 1524 O O . TRP A 1 195 ? 6.723 13.657 -0.167 1.00 53.38 195 TRP A O 1
ATOM 1534 N N . SER A 1 196 ? 4.722 13.124 0.664 1.00 69.56 196 SER A N 1
ATOM 1535 C CA . SER A 1 196 ? 5.274 12.207 1.665 1.00 69.56 196 SER A CA 1
ATOM 1536 C C . SER A 1 196 ? 5.661 10.868 1.029 1.00 69.56 196 SER A C 1
ATOM 1538 O O . SER A 1 196 ? 4.967 10.359 0.151 1.00 69.56 196 SER A O 1
ATOM 1540 N N . PHE A 1 197 ? 6.754 10.254 1.499 1.00 54.84 197 PHE A N 1
ATOM 1541 C CA . PHE A 1 197 ? 7.175 8.911 1.065 1.00 54.84 197 PHE A CA 1
ATOM 1542 C C . PHE A 1 197 ? 6.173 7.803 1.438 1.00 54.84 197 PHE A C 1
ATOM 1544 O O . PHE A 1 197 ? 6.244 6.711 0.885 1.00 54.84 197 PHE A O 1
ATOM 1551 N N . ASP A 1 198 ? 5.204 8.099 2.308 1.00 62.84 198 ASP A N 1
ATOM 1552 C CA . ASP A 1 198 ? 4.078 7.210 2.610 1.00 62.84 198 ASP A CA 1
ATOM 1553 C C . ASP A 1 198 ? 2.947 7.302 1.571 1.00 62.84 198 ASP A C 1
ATOM 1555 O O . ASP A 1 198 ? 2.027 6.482 1.581 1.00 62.84 198 ASP A O 1
ATOM 1559 N N . ASN A 1 199 ? 2.995 8.276 0.651 1.00 71.31 199 ASN A N 1
ATOM 1560 C CA . ASN A 1 199 ? 2.089 8.327 -0.486 1.00 71.31 199 ASN A CA 1
ATOM 1561 C C . ASN A 1 199 ? 2.644 7.450 -1.622 1.00 71.31 199 ASN A C 1
ATOM 1563 O O . ASN A 1 199 ? 3.607 7.851 -2.285 1.00 71.31 199 ASN A O 1
ATOM 1567 N N . PRO A 1 200 ? 2.024 6.293 -1.925 1.00 70.94 200 PRO A N 1
ATOM 1568 C CA . PRO A 1 200 ? 2.523 5.400 -2.966 1.00 70.94 200 PRO A CA 1
ATOM 1569 C C . PRO A 1 200 ? 2.620 6.106 -4.324 1.00 70.94 200 PRO A C 1
ATOM 1571 O O . PRO A 1 200 ? 3.546 5.839 -5.083 1.00 70.94 200 PRO A O 1
ATOM 1574 N N . VAL A 1 201 ? 1.729 7.062 -4.612 1.00 73.56 201 VAL A N 1
ATOM 1575 C CA . VAL A 1 201 ? 1.755 7.840 -5.861 1.00 73.56 201 VAL A CA 1
ATOM 1576 C C . VAL A 1 201 ? 3.039 8.660 -5.981 1.00 73.56 201 VAL A C 1
ATOM 1578 O O . VAL A 1 201 ? 3.644 8.698 -7.050 1.00 73.56 201 VAL A O 1
ATOM 1581 N N . PHE A 1 202 ? 3.491 9.277 -4.888 1.00 72.88 202 PHE A N 1
ATOM 1582 C CA . PHE A 1 202 ? 4.726 10.054 -4.886 1.00 72.88 202 PHE A CA 1
ATOM 1583 C C . PHE A 1 202 ? 5.955 9.164 -5.082 1.00 72.88 202 PHE A C 1
ATOM 1585 O O . PHE A 1 202 ? 6.803 9.471 -5.918 1.00 72.88 202 PHE A O 1
ATOM 1592 N N . VAL A 1 203 ? 6.010 8.018 -4.398 1.00 76.88 203 VAL A N 1
ATOM 1593 C CA . VAL A 1 203 ? 7.096 7.038 -4.573 1.00 76.88 203 VAL A CA 1
ATOM 1594 C C . VAL A 1 203 ? 7.186 6.570 -6.028 1.00 76.88 203 VAL A C 1
ATOM 1596 O O . VAL A 1 203 ? 8.282 6.523 -6.589 1.00 76.88 203 VAL A O 1
ATOM 1599 N N . TYR A 1 204 ? 6.045 6.298 -6.670 1.00 79.62 204 TYR A N 1
ATOM 1600 C CA . TYR A 1 204 ? 6.006 5.939 -8.089 1.00 79.62 204 TYR A CA 1
ATOM 1601 C C . TYR A 1 204 ? 6.492 7.069 -9.001 1.00 79.62 204 TYR A C 1
ATOM 1603 O O . TYR A 1 204 ? 7.262 6.802 -9.922 1.00 79.62 204 TYR A O 1
ATOM 1611 N N . LEU A 1 205 ? 6.096 8.320 -8.749 1.00 79.44 205 LEU A N 1
ATOM 1612 C CA . LEU A 1 205 ? 6.553 9.470 -9.537 1.00 79.44 205 LEU A CA 1
ATOM 1613 C C . LEU A 1 205 ? 8.064 9.691 -9.412 1.00 79.44 205 LEU A C 1
ATOM 1615 O O . LEU A 1 205 ? 8.724 9.945 -10.417 1.00 79.44 205 LEU A O 1
ATOM 1619 N N . VAL A 1 206 ? 8.624 9.542 -8.209 1.00 76.62 206 VAL A N 1
ATOM 1620 C CA . VAL A 1 206 ? 10.073 9.651 -7.976 1.00 76.62 206 VAL A CA 1
ATOM 1621 C C . VAL A 1 206 ? 10.825 8.520 -8.673 1.00 76.62 206 VAL A C 1
ATOM 1623 O O . VAL A 1 206 ? 11.821 8.776 -9.350 1.00 76.62 206 VAL A O 1
ATOM 1626 N N . ALA A 1 207 ? 10.342 7.280 -8.564 1.00 79.94 207 ALA A N 1
ATOM 1627 C CA . ALA A 1 207 ? 10.949 6.137 -9.242 1.00 79.94 207 ALA A CA 1
ATOM 1628 C C . ALA A 1 207 ? 10.895 6.286 -10.772 1.00 79.94 207 ALA A C 1
ATOM 1630 O O . ALA A 1 207 ? 11.884 6.021 -11.456 1.00 79.94 207 ALA A O 1
ATOM 1631 N N . PHE A 1 208 ? 9.770 6.766 -11.308 1.00 82.19 208 PHE A N 1
ATOM 1632 C CA . PHE A 1 208 ? 9.612 7.046 -12.733 1.00 82.19 208 PHE A CA 1
ATOM 1633 C C . PHE A 1 208 ? 10.541 8.175 -13.202 1.00 82.19 208 PHE A C 1
ATOM 1635 O O . PHE A 1 208 ? 11.226 8.024 -14.210 1.00 82.19 208 PHE A O 1
ATOM 1642 N N . ALA A 1 209 ? 10.636 9.275 -12.448 1.00 78.06 209 ALA A N 1
ATOM 1643 C CA . ALA A 1 209 ? 11.552 10.372 -12.754 1.00 78.06 209 ALA A CA 1
ATOM 1644 C C . ALA A 1 209 ? 13.021 9.915 -12.744 1.00 78.06 209 ALA A C 1
ATOM 1646 O O . ALA A 1 209 ? 13.776 10.254 -13.656 1.00 78.06 209 ALA A O 1
ATOM 1647 N N . ALA A 1 210 ? 13.413 9.097 -11.761 1.00 77.94 210 ALA A N 1
ATOM 1648 C CA . ALA A 1 210 ? 14.748 8.507 -11.698 1.00 77.94 210 ALA A CA 1
ATOM 1649 C C . ALA A 1 210 ? 15.023 7.593 -12.903 1.00 77.94 210 ALA A C 1
ATOM 1651 O O . ALA A 1 210 ? 16.091 7.680 -13.506 1.00 77.94 210 ALA A O 1
ATOM 1652 N N . PHE A 1 211 ? 14.050 6.767 -13.297 1.00 83.81 211 PHE A N 1
ATOM 1653 C CA . PHE A 1 211 ? 14.161 5.928 -14.488 1.00 83.81 211 PHE A CA 1
ATOM 1654 C C . PHE A 1 211 ? 14.361 6.766 -15.759 1.00 83.81 211 PHE A C 1
ATOM 1656 O O . PHE A 1 211 ? 15.294 6.504 -16.516 1.00 83.81 211 PHE A O 1
ATOM 1663 N N . CYS A 1 212 ? 13.549 7.807 -15.971 1.00 82.81 212 CYS A N 1
ATOM 1664 C CA . CYS A 1 212 ? 13.699 8.716 -17.111 1.00 82.81 212 CYS A CA 1
ATOM 1665 C C . CYS A 1 212 ? 15.076 9.392 -17.132 1.00 82.81 212 CYS A C 1
ATOM 1667 O O . CYS A 1 212 ? 15.702 9.472 -18.186 1.00 82.81 212 CYS A O 1
ATOM 1669 N N . LEU A 1 213 ? 15.577 9.829 -15.973 1.00 79.19 213 LEU A N 1
ATOM 1670 C CA . LEU A 1 213 ? 16.897 10.451 -15.863 1.00 79.19 213 LEU A CA 1
ATOM 1671 C C . LEU A 1 213 ? 18.014 9.476 -16.254 1.00 79.19 213 LEU A C 1
ATOM 1673 O O . LEU A 1 213 ? 18.911 9.855 -17.003 1.00 79.19 213 LEU A O 1
ATOM 1677 N N . VAL A 1 214 ? 17.935 8.213 -15.823 1.00 82.69 214 VAL A N 1
ATOM 1678 C CA . VAL A 1 214 ? 18.890 7.168 -16.233 1.00 82.69 214 VAL A CA 1
ATOM 1679 C C . VAL A 1 214 ? 18.861 6.956 -17.748 1.00 82.69 214 VAL A C 1
ATOM 1681 O O . VAL A 1 214 ? 19.925 6.857 -18.352 1.00 82.69 214 VAL A O 1
ATOM 1684 N N . GLN A 1 215 ? 17.679 6.938 -18.373 1.00 82.38 215 GLN A N 1
ATOM 1685 C CA . GLN A 1 215 ? 17.564 6.800 -19.832 1.00 82.38 215 GLN A CA 1
ATOM 1686 C C . GLN A 1 215 ? 18.179 7.993 -20.576 1.00 82.38 215 GLN A C 1
ATOM 1688 O O . GLN A 1 215 ? 18.917 7.799 -21.538 1.00 82.38 215 GLN A O 1
ATOM 1693 N N . ILE A 1 216 ? 17.934 9.219 -20.104 1.00 83.88 216 ILE A N 1
ATOM 1694 C CA . ILE A 1 216 ? 18.516 10.437 -20.690 1.00 83.88 216 ILE A CA 1
ATOM 1695 C C . ILE A 1 216 ? 20.045 10.409 -20.580 1.00 83.88 216 ILE A C 1
ATOM 1697 O O . ILE A 1 216 ? 20.735 10.677 -21.559 1.00 83.88 216 ILE A O 1
ATOM 1701 N N . VAL A 1 217 ? 20.582 10.052 -19.409 1.00 80.81 217 VAL A N 1
ATOM 1702 C CA . VAL A 1 217 ? 22.034 9.961 -19.193 1.00 80.81 217 VAL A CA 1
ATOM 1703 C C . VAL A 1 217 ? 22.651 8.858 -20.054 1.00 80.81 217 VAL A C 1
ATOM 1705 O O . VAL A 1 217 ? 23.689 9.081 -20.669 1.00 80.81 217 VAL A O 1
ATOM 1708 N N . ALA A 1 218 ? 22.010 7.692 -20.152 1.00 78.81 218 ALA A N 1
ATOM 1709 C CA . ALA A 1 218 ? 22.485 6.593 -20.989 1.00 78.81 218 ALA A CA 1
ATOM 1710 C C . ALA A 1 218 ? 22.525 6.968 -22.480 1.00 78.81 218 ALA A C 1
ATOM 1712 O O . ALA A 1 218 ? 23.478 6.606 -23.168 1.00 78.81 218 ALA A O 1
ATOM 1713 N N . HIS A 1 219 ? 21.535 7.727 -22.961 1.00 81.81 219 HIS A N 1
ATOM 1714 C CA . HIS A 1 219 ? 21.519 8.250 -24.327 1.00 81.81 219 HIS A CA 1
ATOM 1715 C C . HIS A 1 219 ? 22.568 9.356 -24.537 1.00 81.81 219 HIS A C 1
ATOM 1717 O O . HIS A 1 219 ? 23.171 9.438 -25.599 1.00 81.81 219 HIS A O 1
ATOM 1723 N N . ALA A 1 220 ? 22.812 10.215 -23.544 1.00 78.06 220 ALA A N 1
ATOM 1724 C CA . ALA A 1 220 ? 23.816 11.277 -23.652 1.00 78.06 220 ALA A CA 1
ATOM 1725 C C . ALA A 1 220 ? 25.263 10.746 -23.655 1.00 78.06 220 ALA A C 1
ATOM 1727 O O . ALA A 1 220 ? 26.155 11.400 -24.190 1.00 78.06 220 ALA A O 1
ATOM 1728 N N . LEU A 1 221 ? 25.502 9.584 -23.038 1.00 81.00 221 LEU A N 1
ATOM 1729 C CA . LEU A 1 221 ? 26.823 8.952 -22.948 1.00 81.00 221 LEU A CA 1
ATOM 1730 C C . LEU A 1 221 ? 27.156 8.032 -24.133 1.00 81.00 221 LEU A C 1
ATOM 1732 O O . LEU A 1 221 ? 28.331 7.744 -24.339 1.00 81.00 221 LEU A O 1
ATOM 1736 N N . ASN A 1 222 ? 26.153 7.598 -24.901 1.00 78.06 222 ASN A N 1
ATOM 1737 C CA . ASN A 1 222 ? 26.317 6.819 -26.132 1.00 78.06 222 ASN A CA 1
ATOM 1738 C C . ASN A 1 222 ? 25.749 7.616 -27.328 1.00 78.06 222 ASN A C 1
ATOM 1740 O O . ASN A 1 222 ? 24.650 7.289 -27.782 1.00 78.06 222 ASN A O 1
ATOM 1744 N N . PRO A 1 223 ? 26.424 8.703 -27.758 1.00 57.84 223 PRO A N 1
ATOM 1745 C CA . PRO A 1 223 ? 25.973 9.546 -28.865 1.00 57.84 223 PRO A CA 1
ATOM 1746 C C . PRO A 1 223 ? 26.022 8.844 -30.227 1.00 57.84 223 PRO A C 1
ATOM 1748 O O . PRO A 1 223 ? 26.876 7.947 -30.410 1.00 57.84 223 PRO A O 1
#

Secondary structure (DSSP, 8-state):
--------------------HHHHHHHHHHHHHHHHHHHHHHHHHHHHHHHHHTTS-SS-----------TTS---SSS-SSSS-----------HHHHHHHHHHHHHHHHHIIIIIHHHHHHHHHHHHHH-HHHHHHHHHHHS-TTSSHHHHHHHHHHHHHTT---SPPPTTHHHHHHHHHHHHHHH-TT-SS-STT-HHHHHHHHHHHHHHHHHHHHHH--